Protein AF-A0A842XRN9-F1 (afdb_monomer_lite)

pLDDT: mean 81.55, std 19.77, range [31.8, 97.56]

Structure (mmCIF, N/CA/C/O backbone):
data_AF-A0A842XRN9-F1
#
_entry.id   AF-A0A842XRN9-F1
#
loop_
_atom_site.group_PDB
_atom_site.id
_atom_site.type_symbol
_atom_site.label_atom_id
_atom_site.label_alt_id
_atom_site.label_comp_id
_atom_site.label_asym_id
_atom_site.label_entity_id
_atom_site.label_seq_id
_atom_site.pdbx_PDB_ins_code
_atom_site.Cartn_x
_atom_site.Cartn_y
_atom_site.Cartn_z
_atom_site.occupancy
_atom_site.B_iso_or_equiv
_atom_site.auth_seq_id
_atom_site.auth_comp_id
_atom_site.auth_asym_id
_atom_site.auth_atom_id
_atom_site.pdbx_PDB_model_num
ATOM 1 N N . MET A 1 1 ? 25.623 17.562 45.872 1.00 46.62 1 MET A N 1
ATOM 2 C CA . MET A 1 1 ? 24.712 17.400 44.719 1.00 46.62 1 MET A CA 1
ATOM 3 C C . MET A 1 1 ? 24.686 15.928 44.332 1.00 46.62 1 MET A C 1
ATOM 5 O O . MET A 1 1 ? 25.498 15.497 43.531 1.00 46.62 1 MET A O 1
ATOM 9 N N . VAL A 1 2 ? 23.831 15.135 44.977 1.00 49.31 2 VAL A N 1
ATOM 10 C CA . VAL A 1 2 ? 23.631 13.710 44.667 1.00 49.31 2 VAL A CA 1
ATOM 11 C C . VAL A 1 2 ? 22.122 13.501 44.695 1.00 49.31 2 VAL A C 1
ATOM 13 O O . VAL A 1 2 ? 21.549 13.282 45.753 1.00 49.31 2 VAL A O 1
ATOM 16 N N . GLY A 1 3 ? 21.470 13.735 43.558 1.00 51.28 3 GLY A N 1
ATOM 17 C CA . GLY A 1 3 ? 20.007 13.695 43.456 1.00 51.28 3 GLY A CA 1
ATOM 18 C C . GLY A 1 3 ? 19.464 13.386 42.060 1.00 51.28 3 GLY A C 1
ATOM 19 O O . GLY A 1 3 ? 18.268 13.199 41.927 1.00 51.28 3 GLY A O 1
ATOM 20 N N . SER A 1 4 ? 20.302 13.286 41.021 1.00 59.38 4 SER A N 1
ATOM 21 C CA . SER A 1 4 ? 19.825 13.051 39.647 1.00 59.38 4 SER A CA 1
ATOM 22 C C . SER A 1 4 ? 19.642 11.573 39.280 1.00 59.38 4 SER A C 1
ATOM 24 O O . SER A 1 4 ? 18.864 11.253 38.393 1.00 59.38 4 SER A O 1
ATOM 26 N N . ASN A 1 5 ? 20.312 10.641 39.967 1.00 61.97 5 ASN A N 1
ATOM 27 C CA . ASN A 1 5 ? 20.368 9.243 39.511 1.00 61.97 5 ASN A CA 1
ATOM 28 C C . ASN A 1 5 ? 19.134 8.394 39.892 1.00 61.97 5 ASN A C 1
ATOM 30 O O . ASN A 1 5 ? 18.859 7.389 39.235 1.00 61.97 5 ASN A O 1
ATOM 34 N N . SER A 1 6 ? 18.386 8.752 40.947 1.00 68.56 6 SER A N 1
ATOM 35 C CA . SER A 1 6 ? 17.173 8.006 41.338 1.00 68.56 6 SER A CA 1
ATOM 36 C C . SER A 1 6 ? 15.968 8.343 40.467 1.00 68.56 6 SER A C 1
ATOM 38 O O . SER A 1 6 ? 15.146 7.465 40.185 1.00 68.56 6 SER A O 1
ATOM 40 N N . ASP A 1 7 ? 15.877 9.594 40.028 1.00 75.62 7 ASP A N 1
ATOM 41 C CA . ASP A 1 7 ? 14.722 10.108 39.296 1.00 75.62 7 ASP A CA 1
ATOM 42 C C . ASP A 1 7 ? 14.751 9.612 37.845 1.00 75.62 7 ASP A C 1
ATOM 44 O O . ASP A 1 7 ? 13.743 9.101 37.348 1.00 75.62 7 ASP A O 1
ATOM 48 N N . ASP A 1 8 ? 15.937 9.585 37.230 1.00 82.81 8 ASP A N 1
ATOM 49 C CA . ASP A 1 8 ? 16.148 9.022 35.891 1.00 82.81 8 ASP A CA 1
ATOM 50 C C . ASP A 1 8 ? 15.868 7.513 35.850 1.00 82.81 8 ASP A C 1
ATOM 52 O O . ASP A 1 8 ? 15.180 7.010 34.954 1.00 82.81 8 ASP A O 1
ATOM 56 N N . ARG A 1 9 ? 16.324 6.768 36.868 1.00 87.50 9 ARG A N 1
ATOM 57 C CA . ARG A 1 9 ? 16.040 5.328 36.977 1.00 87.50 9 ARG A CA 1
ATOM 58 C C . ARG A 1 9 ? 14.542 5.062 37.140 1.00 87.50 9 ARG A C 1
ATOM 60 O O . ARG A 1 9 ? 14.017 4.120 36.544 1.00 87.50 9 ARG A O 1
ATOM 67 N N . SER A 1 10 ? 13.848 5.882 37.923 1.00 87.94 10 SER A N 1
ATOM 68 C CA . SER A 1 10 ? 12.404 5.750 38.143 1.00 87.94 10 SER A CA 1
ATOM 69 C C . SER A 1 10 ? 11.609 6.037 36.866 1.00 87.94 10 SER A C 1
ATOM 71 O O . SER A 1 10 ? 10.697 5.277 36.527 1.00 87.94 10 SER A O 1
ATOM 73 N N . ALA A 1 11 ? 11.998 7.065 36.107 1.00 88.62 11 ALA A N 1
ATOM 74 C CA . ALA A 1 11 ? 11.398 7.385 34.814 1.00 88.62 11 ALA A CA 1
ATOM 75 C C . ALA A 1 11 ? 11.571 6.242 33.797 1.00 88.62 11 ALA A C 1
ATOM 77 O O . ALA A 1 11 ? 10.607 5.854 33.130 1.00 88.62 11 ALA A O 1
ATOM 78 N N . LEU A 1 12 ? 12.764 5.639 33.736 1.00 91.50 12 LEU A N 1
ATOM 79 C CA . LEU A 1 12 ? 13.043 4.479 32.885 1.00 91.50 12 LEU A CA 1
ATOM 80 C C . LEU A 1 12 ? 12.166 3.275 33.251 1.00 91.50 12 LEU A C 1
ATOM 82 O O . LEU A 1 12 ? 11.539 2.682 32.374 1.00 91.50 12 LEU A O 1
ATOM 86 N N . ILE A 1 13 ? 12.045 2.950 34.543 1.00 92.75 13 ILE A N 1
ATOM 87 C CA . ILE A 1 13 ? 11.190 1.847 35.016 1.00 92.75 13 ILE A CA 1
ATOM 88 C C . ILE A 1 13 ? 9.727 2.059 34.602 1.00 92.75 13 ILE A C 1
ATOM 90 O O . ILE A 1 13 ? 9.065 1.116 34.155 1.00 92.75 13 ILE A O 1
ATOM 94 N N . ILE A 1 14 ? 9.214 3.285 34.742 1.00 91.81 14 ILE A N 1
ATOM 95 C CA . ILE A 1 14 ? 7.848 3.635 34.331 1.00 91.81 14 ILE A CA 1
ATOM 96 C C . ILE A 1 14 ? 7.686 3.466 32.819 1.00 91.81 14 ILE A C 1
ATOM 98 O O . ILE A 1 14 ? 6.675 2.921 32.371 1.00 91.81 14 ILE A O 1
ATOM 102 N N . ASN A 1 15 ? 8.676 3.898 32.037 1.00 93.38 15 ASN A N 1
ATOM 103 C CA . ASN A 1 15 ? 8.625 3.820 30.583 1.00 93.38 15 ASN A CA 1
ATOM 104 C C . ASN A 1 15 ? 8.592 2.366 30.085 1.00 93.38 15 ASN A C 1
ATOM 106 O O . ASN A 1 15 ? 7.708 2.005 29.312 1.00 93.38 15 ASN A O 1
ATOM 110 N N . VAL A 1 16 ? 9.472 1.498 30.594 1.00 93.88 16 VAL A N 1
ATOM 111 C CA . VAL A 1 16 ? 9.504 0.076 30.197 1.00 93.88 16 VAL A CA 1
ATOM 112 C C . VAL A 1 16 ? 8.195 -0.633 30.558 1.00 93.88 16 VAL A C 1
ATOM 114 O O . VAL A 1 16 ? 7.632 -1.363 29.743 1.00 93.88 16 VAL A O 1
ATOM 117 N N . LYS A 1 17 ? 7.643 -0.368 31.750 1.00 93.12 17 LYS A N 1
ATOM 118 C CA . LYS A 1 17 ? 6.329 -0.901 32.153 1.00 93.12 17 LYS A CA 1
ATOM 119 C C . LYS A 1 17 ? 5.193 -0.404 31.256 1.00 93.12 17 LYS A C 1
ATOM 121 O O . LYS A 1 17 ? 4.260 -1.158 30.988 1.00 93.12 17 LYS A O 1
ATOM 126 N N . ARG A 1 18 ? 5.262 0.848 30.794 1.00 92.94 18 ARG A N 1
ATOM 127 C CA . ARG A 1 18 ? 4.281 1.432 29.870 1.00 92.94 18 ARG A CA 1
ATOM 128 C C . ARG A 1 18 ? 4.352 0.781 28.491 1.00 92.94 18 ARG A C 1
ATOM 130 O O . ARG A 1 18 ? 3.304 0.389 27.991 1.00 92.94 18 ARG A O 1
ATOM 137 N N . LYS A 1 19 ? 5.556 0.607 27.930 1.00 94.50 19 LYS A N 1
ATOM 138 C CA . LYS A 1 19 ? 5.768 -0.115 26.662 1.00 94.50 19 LYS A CA 1
ATOM 139 C C . LYS A 1 19 ? 5.189 -1.530 26.731 1.00 94.50 19 LYS A C 1
ATOM 141 O O . LYS A 1 19 ? 4.431 -1.932 25.858 1.00 94.50 19 LYS A O 1
ATOM 146 N N . ALA A 1 20 ? 5.468 -2.252 27.819 1.00 95.50 20 ALA A N 1
ATOM 147 C CA . ALA A 1 20 ? 4.947 -3.601 28.037 1.00 95.50 20 ALA A CA 1
ATOM 148 C C . ALA A 1 20 ? 3.415 -3.645 28.087 1.00 95.50 20 ALA A C 1
ATOM 150 O O . ALA A 1 20 ? 2.801 -4.502 27.459 1.00 95.50 20 ALA A O 1
ATOM 151 N N . PHE A 1 21 ? 2.796 -2.701 28.800 1.00 94.50 21 PHE A N 1
ATOM 152 C CA . PHE A 1 21 ? 1.340 -2.584 28.856 1.00 94.50 21 PHE A CA 1
ATOM 153 C C . PHE A 1 21 ? 0.728 -2.259 27.487 1.00 94.50 21 PHE A C 1
ATOM 155 O O . PHE A 1 21 ? -0.278 -2.859 27.122 1.00 94.50 21 PHE A O 1
ATOM 162 N N . GLN A 1 22 ? 1.331 -1.341 26.726 1.00 92.94 22 GLN A N 1
ATOM 163 C CA . GLN A 1 22 ? 0.866 -0.964 25.386 1.00 92.94 22 GLN A CA 1
ATOM 164 C C . GLN A 1 22 ? 0.959 -2.133 24.402 1.00 92.94 22 GLN A C 1
ATOM 166 O O . GLN A 1 22 ? -0.035 -2.444 23.753 1.00 92.94 22 GLN A O 1
ATOM 171 N N . LEU A 1 23 ? 2.098 -2.832 24.367 1.00 94.38 23 LEU A N 1
ATOM 172 C CA . LEU A 1 23 ? 2.265 -4.023 23.533 1.00 94.38 23 LEU A CA 1
ATOM 173 C C . LEU A 1 23 ? 1.266 -5.120 23.926 1.00 94.38 23 LEU A C 1
ATOM 175 O O . LEU A 1 23 ? 0.657 -5.750 23.067 1.00 94.38 23 LEU A O 1
ATOM 179 N N . GLY A 1 24 ? 1.060 -5.335 25.230 1.00 93.69 24 GLY A N 1
ATOM 180 C CA . GLY A 1 24 ? 0.047 -6.264 25.728 1.00 93.69 24 GLY A CA 1
ATOM 181 C C . GLY A 1 24 ? -1.350 -5.896 25.237 1.00 93.69 24 GLY A C 1
ATOM 182 O O . GLY A 1 24 ? -2.052 -6.752 24.705 1.00 93.69 24 GLY A O 1
ATOM 183 N N . LEU A 1 25 ? -1.734 -4.624 25.376 1.00 90.62 25 LEU A N 1
ATOM 184 C CA . LEU A 1 25 ? -3.023 -4.094 24.932 1.00 90.62 25 LEU A CA 1
ATOM 185 C C . LEU A 1 25 ? -3.268 -4.369 23.449 1.00 90.62 25 LEU A C 1
ATOM 187 O O . LEU A 1 25 ? -4.293 -4.954 23.119 1.00 90.62 25 LEU A O 1
ATOM 191 N N . GLU A 1 26 ? -2.312 -4.037 22.588 1.00 90.31 26 GLU A N 1
ATOM 192 C CA . GLU A 1 26 ? -2.400 -4.242 21.140 1.00 90.31 26 GLU A CA 1
ATOM 193 C C . GLU A 1 26 ? -2.513 -5.727 20.764 1.00 90.31 26 GLU A C 1
ATOM 195 O O . GLU A 1 26 ? -3.397 -6.122 20.001 1.00 90.31 26 GLU A O 1
ATOM 200 N N . VAL A 1 27 ? -1.683 -6.583 21.371 1.00 92.69 27 VAL A N 1
ATOM 201 C CA . VAL A 1 27 ? -1.759 -8.041 21.185 1.00 92.69 27 VAL A CA 1
ATOM 202 C C . VAL A 1 27 ? -3.133 -8.578 21.604 1.00 92.69 27 VAL A C 1
ATOM 204 O O . VAL A 1 27 ? -3.707 -9.434 20.927 1.00 92.69 27 VAL A O 1
ATOM 207 N N . GLY A 1 28 ? -3.679 -8.069 22.711 1.00 90.06 28 GLY A N 1
ATOM 208 C CA . GLY A 1 28 ? -5.006 -8.427 23.204 1.00 90.06 28 GLY A CA 1
ATOM 209 C C . GLY A 1 28 ? -6.147 -7.924 22.316 1.00 90.06 28 GLY A C 1
ATOM 210 O O . GLY A 1 28 ? -7.086 -8.674 22.061 1.00 90.06 28 GLY A O 1
ATOM 211 N N . GLU A 1 29 ? -6.085 -6.685 21.831 1.00 89.19 29 GLU A N 1
ATOM 212 C CA . GLU A 1 29 ? -7.123 -6.078 20.983 1.00 89.19 29 GLU A CA 1
ATOM 213 C C . GLU A 1 29 ? -7.205 -6.762 19.616 1.00 89.19 29 GLU A C 1
ATOM 215 O O . GLU A 1 29 ? -8.299 -7.111 19.175 1.00 89.19 29 GLU A O 1
ATOM 220 N N . ASN A 1 30 ? -6.059 -7.057 19.001 1.00 84.69 30 ASN A N 1
ATOM 221 C CA . ASN A 1 30 ? -5.981 -7.572 17.630 1.00 84.69 30 ASN A CA 1
ATOM 222 C C . ASN A 1 30 ? -5.828 -9.099 17.538 1.00 84.69 30 ASN A C 1
ATOM 224 O O . ASN A 1 30 ? -5.737 -9.657 16.450 1.00 84.69 30 ASN A O 1
ATOM 228 N N . ASN A 1 31 ? -5.809 -9.799 18.677 1.00 89.94 31 ASN A N 1
ATOM 229 C CA . ASN A 1 31 ? -5.656 -11.257 18.747 1.00 89.94 31 ASN A CA 1
ATOM 230 C C . ASN A 1 31 ? -4.352 -11.796 18.131 1.00 89.94 31 ASN A C 1
ATOM 232 O O . ASN A 1 31 ? -4.326 -12.910 17.606 1.00 89.94 31 ASN A O 1
ATOM 236 N N . HIS A 1 32 ? -3.264 -11.029 18.203 1.00 83.81 32 HIS A N 1
ATOM 237 C CA . HIS A 1 32 ? -1.971 -11.480 17.697 1.00 83.81 32 HIS A CA 1
ATOM 238 C C . HIS A 1 32 ? -1.403 -12.633 18.538 1.00 83.81 32 HIS A C 1
ATOM 240 O O . HIS A 1 32 ? -1.544 -12.675 19.764 1.00 83.81 32 HIS A O 1
ATOM 246 N N . LEU A 1 33 ? -0.710 -13.565 17.881 1.00 81.88 33 LEU A N 1
ATOM 247 C CA . LEU A 1 33 ? 0.102 -14.563 18.572 1.00 81.88 33 LEU A CA 1
ATOM 248 C C . LEU A 1 33 ? 1.421 -13.923 19.023 1.00 81.88 33 LEU A C 1
ATOM 250 O O . LEU A 1 33 ? 2.032 -13.147 18.293 1.00 81.88 33 LEU A O 1
ATOM 254 N N . GLU A 1 34 ? 1.918 -14.305 20.200 1.00 82.12 34 GLU A N 1
ATOM 255 C CA . GLU A 1 34 ? 3.230 -13.853 20.705 1.00 82.12 34 GLU A CA 1
ATOM 256 C C . GLU A 1 34 ? 4.402 -14.323 19.824 1.00 82.12 34 GLU A C 1
ATOM 258 O O . GLU A 1 34 ? 5.520 -13.826 19.932 1.00 82.12 34 GLU A O 1
ATOM 263 N N . THR A 1 35 ? 4.138 -15.281 18.934 1.00 75.94 35 THR A N 1
ATOM 264 C CA . THR A 1 35 ? 5.091 -15.827 17.968 1.00 75.94 35 THR A CA 1
ATOM 265 C C . THR A 1 35 ? 5.218 -14.997 16.691 1.00 75.94 35 THR A C 1
ATOM 267 O O . THR A 1 35 ? 6.138 -15.261 15.918 1.00 75.94 35 THR A O 1
ATOM 270 N N . VAL A 1 36 ? 4.336 -14.016 16.452 1.00 82.19 36 VAL A N 1
ATOM 271 C CA . VAL A 1 36 ? 4.427 -13.117 15.287 1.00 82.19 36 VAL A CA 1
ATOM 272 C C . VAL A 1 36 ? 5.730 -12.317 15.368 1.00 82.19 36 VAL A C 1
ATOM 274 O O . VAL A 1 36 ? 6.095 -11.827 16.437 1.00 82.19 36 VAL A O 1
ATOM 277 N N . GLY A 1 37 ? 6.446 -12.197 14.245 1.00 82.00 37 GLY A N 1
ATOM 278 C CA . GLY A 1 37 ? 7.829 -11.704 14.207 1.00 82.00 37 GLY A CA 1
ATOM 279 C C . GLY A 1 37 ? 8.037 -10.352 14.895 1.00 82.00 37 GLY A C 1
ATOM 280 O O . GLY A 1 37 ? 8.947 -10.218 15.715 1.00 82.00 37 GLY A O 1
ATOM 281 N N . TRP A 1 38 ? 7.160 -9.380 14.633 1.00 89.38 38 TRP A N 1
ATOM 282 C CA . TRP A 1 38 ? 7.250 -8.054 15.248 1.00 89.38 38 TRP A CA 1
ATOM 283 C C . TRP A 1 38 ? 6.911 -8.086 16.747 1.00 89.38 38 TRP A C 1
ATOM 285 O O . TRP A 1 38 ? 7.660 -7.520 17.540 1.00 89.38 38 TRP A O 1
ATOM 295 N N . VAL A 1 39 ? 5.872 -8.829 17.161 1.00 88.25 39 VAL A N 1
ATOM 296 C CA . VAL A 1 39 ? 5.490 -8.982 18.581 1.00 88.25 39 VAL A CA 1
ATOM 297 C C . VAL A 1 39 ? 6.638 -9.602 19.367 1.00 88.25 39 VAL A C 1
ATOM 299 O O . VAL A 1 39 ? 7.006 -9.114 20.432 1.00 88.25 39 VAL A O 1
ATOM 302 N N . ARG A 1 40 ? 7.248 -10.659 18.822 1.00 90.69 40 ARG A N 1
ATOM 303 C CA . ARG A 1 40 ? 8.390 -11.340 19.431 1.00 90.69 40 ARG A CA 1
ATOM 304 C C . ARG A 1 40 ? 9.608 -10.423 19.538 1.00 90.69 40 ARG A C 1
ATOM 306 O O . ARG A 1 40 ? 10.291 -10.449 20.561 1.00 90.69 40 ARG A O 1
ATOM 313 N N . SER A 1 41 ? 9.891 -9.643 18.494 1.00 88.19 41 SER A N 1
ATOM 314 C CA . SER A 1 41 ? 10.993 -8.676 18.484 1.00 88.19 41 SER A CA 1
ATOM 315 C C . SER A 1 41 ? 10.803 -7.610 19.564 1.00 88.19 41 SER A C 1
ATOM 317 O O . SER A 1 41 ? 11.693 -7.399 20.390 1.00 88.19 41 SER A O 1
ATOM 319 N N . GLU A 1 42 ? 9.613 -7.016 19.627 1.00 91.62 42 GLU A N 1
ATOM 320 C CA . GLU A 1 42 ? 9.290 -5.950 20.574 1.00 91.62 42 GLU A CA 1
ATOM 321 C C . GLU A 1 42 ? 9.279 -6.463 22.022 1.00 91.62 42 GLU A C 1
ATOM 323 O O . GLU A 1 42 ? 9.868 -5.859 22.922 1.00 91.62 42 GLU A O 1
ATOM 328 N N . LEU A 1 43 ? 8.701 -7.647 22.252 1.00 92.38 43 LEU A N 1
ATOM 329 C CA . LEU A 1 43 ? 8.706 -8.302 23.560 1.00 92.38 43 LEU A CA 1
ATOM 330 C C . LEU A 1 43 ? 10.136 -8.639 24.012 1.00 92.38 43 LEU A C 1
ATOM 332 O O . LEU A 1 43 ? 10.465 -8.497 25.191 1.00 92.38 43 LEU A O 1
ATOM 336 N N . ASN A 1 44 ? 11.008 -9.060 23.090 1.00 93.94 44 ASN A N 1
ATOM 337 C CA . ASN A 1 44 ? 12.419 -9.297 23.387 1.00 93.94 44 ASN A CA 1
ATOM 338 C C . ASN A 1 44 ? 13.148 -8.003 23.761 1.00 93.94 44 ASN A C 1
ATOM 340 O O . ASN A 1 44 ? 13.876 -8.005 24.756 1.00 93.94 44 ASN A O 1
ATOM 344 N N . ALA A 1 45 ? 12.930 -6.907 23.029 1.00 93.94 45 ALA A N 1
ATOM 345 C CA . ALA A 1 45 ? 13.519 -5.605 23.344 1.00 93.94 45 ALA A CA 1
ATOM 346 C C . ALA A 1 45 ? 13.106 -5.130 24.748 1.00 93.94 45 ALA A C 1
ATOM 348 O O . ALA A 1 45 ? 13.958 -4.823 25.586 1.00 93.94 45 ALA A O 1
ATOM 349 N N . ILE A 1 46 ? 11.808 -5.197 25.057 1.00 95.06 46 ILE A N 1
ATOM 350 C CA . ILE A 1 46 ? 11.261 -4.855 26.377 1.00 95.06 46 ILE A CA 1
ATOM 351 C C . ILE A 1 46 ? 11.855 -5.751 27.472 1.00 95.06 46 ILE A C 1
ATOM 353 O O . ILE A 1 46 ? 12.207 -5.265 28.546 1.00 95.06 46 ILE A O 1
ATOM 357 N N . ASN A 1 47 ? 12.009 -7.054 27.220 1.00 93.31 47 ASN A N 1
ATOM 358 C CA . ASN A 1 47 ? 12.588 -7.988 28.187 1.00 93.31 47 ASN A CA 1
ATOM 359 C C . ASN A 1 47 ? 14.076 -7.728 28.453 1.00 93.31 47 ASN A C 1
ATOM 361 O O . ASN A 1 47 ? 14.528 -7.912 29.585 1.00 93.31 47 ASN A O 1
ATOM 365 N N . ILE A 1 48 ? 14.841 -7.303 27.445 1.00 94.56 48 ILE A N 1
ATOM 366 C CA . ILE A 1 48 ? 16.244 -6.902 27.615 1.00 94.56 48 ILE A CA 1
ATOM 367 C C . ILE A 1 48 ? 16.320 -5.656 28.509 1.00 94.56 48 ILE A C 1
ATOM 369 O O . ILE A 1 48 ? 17.037 -5.675 29.513 1.00 94.56 48 ILE A O 1
ATOM 373 N N . GLU A 1 49 ? 15.521 -4.623 28.214 1.00 94.31 49 GLU A N 1
ATOM 374 C CA . GLU A 1 49 ? 15.426 -3.403 29.035 1.00 94.31 49 GLU A CA 1
ATOM 375 C C . GLU A 1 49 ? 14.986 -3.730 30.479 1.00 94.31 49 GLU A C 1
ATOM 377 O O . GLU A 1 49 ? 15.562 -3.242 31.455 1.00 94.31 49 GLU A O 1
ATOM 382 N N . ALA A 1 50 ? 14.006 -4.623 30.641 1.00 94.81 50 ALA A N 1
ATOM 383 C CA . ALA A 1 50 ? 13.477 -5.022 31.942 1.00 94.81 50 ALA A CA 1
ATOM 384 C C . ALA A 1 50 ? 14.495 -5.784 32.801 1.00 94.81 50 ALA A C 1
ATOM 386 O O . ALA A 1 50 ? 14.559 -5.556 34.013 1.00 94.81 50 ALA A O 1
ATOM 387 N N . ARG A 1 51 ? 15.305 -6.662 32.189 1.00 95.00 51 ARG A N 1
ATOM 388 C CA . ARG A 1 51 ? 16.396 -7.369 32.881 1.00 95.00 51 ARG A CA 1
ATOM 389 C C . ARG A 1 51 ? 17.472 -6.398 33.344 1.00 95.00 51 ARG A C 1
ATOM 391 O O . ARG A 1 51 ? 17.885 -6.487 34.496 1.00 95.00 51 ARG A O 1
ATOM 398 N N . ALA A 1 52 ? 17.868 -5.450 32.493 1.00 93.25 52 ALA A N 1
ATOM 399 C CA . ALA A 1 52 ? 18.856 -4.429 32.848 1.00 93.25 52 ALA A CA 1
ATOM 400 C C . ALA A 1 52 ? 18.405 -3.573 34.048 1.00 93.25 52 ALA A C 1
ATOM 402 O O . ALA A 1 52 ? 19.217 -3.163 34.877 1.00 93.25 52 ALA A O 1
ATOM 403 N N . LEU A 1 53 ? 17.095 -3.346 34.182 1.00 93.06 53 LEU A N 1
ATOM 404 C CA . LEU A 1 53 ? 16.503 -2.584 35.283 1.00 93.06 53 LEU A CA 1
ATOM 405 C C . LEU A 1 53 ? 16.096 -3.438 36.500 1.00 93.06 53 LEU A C 1
ATOM 407 O O . LEU A 1 53 ? 15.732 -2.872 37.532 1.00 93.06 53 LEU A O 1
ATOM 411 N N . GLY A 1 54 ? 16.165 -4.772 36.418 1.00 94.44 54 GLY A N 1
ATOM 412 C CA . GLY A 1 54 ? 15.756 -5.685 37.493 1.00 94.44 54 GLY A CA 1
ATOM 413 C C . GLY A 1 54 ? 14.241 -5.730 37.742 1.00 94.44 54 GLY A C 1
ATOM 414 O O . GLY A 1 54 ? 13.810 -5.995 38.860 1.00 94.44 54 GLY A O 1
ATOM 415 N N . ILE A 1 55 ? 13.421 -5.445 36.724 1.00 95.50 55 ILE A N 1
ATOM 416 C CA . ILE A 1 55 ? 11.954 -5.301 36.840 1.00 95.50 55 ILE A CA 1
ATOM 417 C C . ILE A 1 55 ? 11.160 -6.316 36.004 1.00 95.50 55 ILE A C 1
ATOM 419 O O . ILE A 1 55 ? 9.970 -6.107 35.765 1.00 95.50 55 ILE A O 1
ATOM 423 N N . SER A 1 56 ? 11.784 -7.413 35.565 1.00 91.88 56 SER A N 1
ATOM 424 C CA . SER A 1 56 ? 11.191 -8.401 34.646 1.00 91.88 56 SER A CA 1
ATOM 425 C C . SER A 1 56 ? 9.802 -8.892 35.072 1.00 91.88 56 SER A C 1
ATOM 427 O O . SER A 1 56 ? 8.892 -8.932 34.249 1.00 91.88 56 SER A O 1
ATOM 429 N N . LEU A 1 57 ? 9.598 -9.187 36.363 1.00 92.62 57 LEU A N 1
ATOM 430 C CA . LEU A 1 57 ? 8.295 -9.618 36.893 1.00 92.62 57 LEU A CA 1
ATOM 431 C C . LEU A 1 57 ? 7.216 -8.536 36.739 1.00 92.62 57 LEU A C 1
ATOM 433 O O . LEU A 1 57 ? 6.115 -8.810 36.269 1.00 92.62 57 LEU A O 1
ATOM 437 N N . GLY A 1 58 ? 7.544 -7.287 37.084 1.00 85.06 58 GLY A N 1
ATOM 438 C CA . GLY A 1 58 ? 6.603 -6.171 36.979 1.00 85.06 58 GLY A CA 1
ATOM 439 C C . GLY A 1 58 ? 6.264 -5.808 35.531 1.00 85.06 58 GLY A C 1
ATOM 440 O O . GLY A 1 58 ? 5.175 -5.310 35.265 1.00 85.06 58 GLY A O 1
ATOM 441 N N . VAL A 1 59 ? 7.181 -6.063 34.600 1.00 94.75 59 VAL A N 1
ATOM 442 C CA . VAL A 1 59 ? 6.979 -5.884 33.157 1.00 94.75 59 VAL A CA 1
ATOM 443 C C . VAL A 1 59 ? 6.081 -6.982 32.588 1.00 94.75 59 VAL A C 1
ATOM 445 O O . VAL A 1 59 ? 5.116 -6.665 31.895 1.00 94.75 59 VAL A O 1
ATOM 448 N N . ALA A 1 60 ? 6.320 -8.246 32.950 1.00 92.00 60 ALA A N 1
ATOM 449 C CA . ALA A 1 60 ? 5.465 -9.365 32.553 1.00 92.00 60 ALA A CA 1
ATOM 450 C C . ALA A 1 60 ? 4.021 -9.185 33.052 1.00 92.00 60 ALA A C 1
ATOM 452 O O . ALA A 1 60 ? 3.072 -9.361 32.291 1.00 92.00 60 ALA A O 1
ATOM 453 N N . GLN A 1 61 ? 3.848 -8.748 34.304 1.00 92.81 61 GLN A N 1
ATOM 454 C CA . GLN A 1 61 ? 2.525 -8.461 34.857 1.00 92.81 61 GLN A CA 1
ATOM 455 C C . GLN A 1 61 ? 1.817 -7.334 34.094 1.00 92.81 61 GLN A C 1
ATOM 457 O O . GLN A 1 61 ? 0.645 -7.468 33.752 1.00 92.81 61 GLN A O 1
ATOM 462 N N . LYS A 1 62 ? 2.534 -6.255 33.749 1.00 94.62 62 LYS A N 1
ATOM 463 C CA . LYS A 1 62 ? 1.972 -5.149 32.959 1.00 94.62 62 LYS A CA 1
ATOM 464 C C . LYS A 1 62 ? 1.580 -5.566 31.546 1.00 94.62 62 LYS A C 1
ATOM 466 O O . LYS A 1 62 ? 0.547 -5.117 31.058 1.00 94.62 62 LYS A O 1
ATOM 471 N N . TYR A 1 63 ? 2.356 -6.442 30.918 1.00 95.94 63 TYR A N 1
ATOM 472 C CA . TYR A 1 63 ? 2.008 -7.026 29.627 1.00 95.94 63 TYR A CA 1
ATOM 473 C C . TYR A 1 63 ? 0.717 -7.858 29.701 1.00 95.94 63 TYR A C 1
ATOM 475 O O . TYR A 1 63 ? -0.195 -7.649 28.902 1.00 95.94 63 TYR A O 1
ATOM 483 N N . ILE A 1 64 ? 0.593 -8.741 30.699 1.00 94.31 64 ILE A N 1
ATOM 484 C CA . ILE A 1 64 ? -0.612 -9.564 30.912 1.00 94.31 64 ILE A CA 1
ATOM 485 C C . ILE A 1 64 ? -1.839 -8.687 31.197 1.00 94.31 64 ILE A C 1
ATOM 487 O O . ILE A 1 64 ? -2.902 -8.920 30.622 1.00 94.31 64 ILE A O 1
ATOM 491 N N . GLU A 1 65 ? -1.697 -7.662 32.043 1.00 92.81 65 GLU A N 1
ATOM 492 C CA . GLU A 1 65 ? -2.756 -6.682 32.318 1.00 92.81 65 GLU A CA 1
ATOM 493 C C . GLU A 1 65 ? -3.218 -5.974 31.037 1.00 92.81 65 GLU A C 1
ATOM 495 O O . GLU A 1 65 ? -4.421 -5.899 30.776 1.00 92.81 65 GLU A O 1
ATOM 500 N N . GLY A 1 66 ? -2.272 -5.497 30.219 1.00 92.88 66 GLY A N 1
ATOM 501 C CA . GLY A 1 66 ? -2.562 -4.893 28.919 1.00 92.88 66 GLY A CA 1
ATOM 502 C C . GLY A 1 66 ? -3.329 -5.857 28.016 1.00 92.88 66 GLY A C 1
ATOM 503 O O . GLY A 1 66 ? -4.405 -5.524 27.525 1.00 92.88 66 GLY A O 1
ATOM 504 N N . LYS A 1 67 ? -2.841 -7.094 27.882 1.00 93.88 67 LYS A N 1
ATOM 505 C CA . LYS A 1 67 ? -3.452 -8.140 27.050 1.00 93.88 67 LYS A CA 1
ATOM 506 C C . LYS A 1 67 ? -4.865 -8.500 27.489 1.00 93.88 67 LYS A C 1
ATOM 508 O O . LYS A 1 67 ? -5.761 -8.574 26.650 1.00 93.88 67 LYS A O 1
ATOM 513 N N . GLY A 1 68 ? -5.103 -8.651 28.791 1.00 91.06 68 GLY A N 1
ATOM 514 C CA . GLY A 1 68 ? -6.443 -8.886 29.334 1.00 91.06 68 GLY A CA 1
ATOM 515 C C . GLY A 1 68 ? -7.408 -7.728 29.056 1.00 91.06 68 GLY A C 1
ATOM 516 O O . GLY A 1 68 ? -8.568 -7.955 28.692 1.00 91.06 68 GLY A O 1
ATOM 517 N N . LEU A 1 69 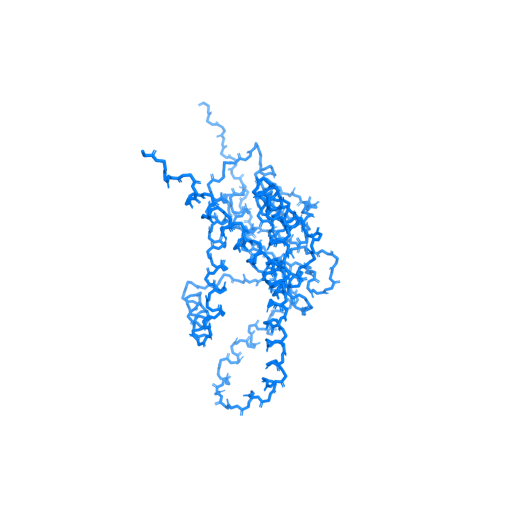? -6.927 -6.484 29.162 1.00 89.19 69 LEU A N 1
ATOM 518 C CA . LEU A 1 69 ? -7.719 -5.304 28.819 1.00 89.19 69 LEU A CA 1
ATOM 519 C C . LEU A 1 69 ? -8.044 -5.264 27.321 1.00 89.19 69 LEU A C 1
ATOM 521 O O . LEU A 1 69 ? -9.185 -4.973 26.961 1.00 89.19 69 LEU A O 1
ATOM 525 N N . GLY A 1 70 ? -7.084 -5.609 26.464 1.00 89.50 70 GLY A N 1
ATOM 526 C CA . GLY A 1 70 ? -7.281 -5.638 25.019 1.00 89.50 70 GLY A CA 1
ATOM 527 C C . GLY A 1 70 ? -8.296 -6.692 24.583 1.00 89.50 70 GLY A C 1
ATOM 528 O O . GLY A 1 70 ? -9.227 -6.390 23.839 1.00 89.50 70 GLY A O 1
ATOM 529 N N . VAL A 1 71 ? -8.220 -7.896 25.159 1.00 89.31 71 VAL A N 1
ATOM 530 C CA . VAL A 1 71 ? -9.226 -8.952 24.946 1.00 89.31 71 VAL A CA 1
ATOM 531 C C . VAL A 1 71 ? -10.617 -8.495 25.404 1.00 89.31 71 VAL A C 1
ATOM 533 O O . VAL A 1 71 ? -11.609 -8.753 24.722 1.00 89.31 71 VAL A O 1
ATOM 536 N N . SER A 1 72 ? -10.699 -7.781 26.531 1.00 85.56 72 SER A N 1
ATOM 537 C CA . SER A 1 72 ? -11.962 -7.237 27.05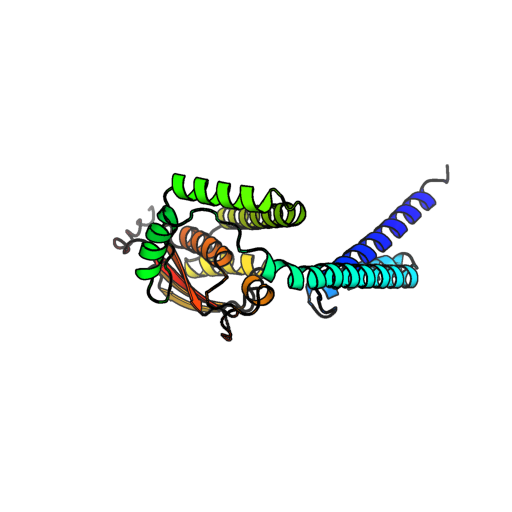2 1.00 85.56 72 SER A CA 1
ATOM 538 C C . SER A 1 72 ? -12.547 -6.128 26.172 1.00 85.56 72 SER A C 1
ATOM 540 O O . SER A 1 72 ? -13.764 -5.967 26.106 1.00 85.56 72 SER A O 1
ATOM 542 N N . ARG A 1 73 ? -11.701 -5.334 25.507 1.00 87.81 73 ARG A N 1
ATOM 543 C CA . ARG A 1 73 ? -12.143 -4.329 24.530 1.00 87.81 73 ARG A CA 1
ATOM 544 C C . ARG A 1 73 ? -12.653 -5.003 23.268 1.00 87.81 73 ARG A C 1
ATOM 546 O O . ARG A 1 73 ? -13.780 -4.734 22.860 1.00 87.81 73 ARG A O 1
ATOM 553 N N . ARG A 1 74 ? -11.894 -5.963 22.738 1.00 84.88 74 ARG A N 1
ATOM 554 C CA . ARG A 1 74 ? -12.297 -6.780 21.591 1.00 84.88 74 ARG A CA 1
ATOM 555 C C . ARG A 1 74 ? -13.665 -7.429 21.809 1.00 84.88 74 ARG A C 1
ATOM 557 O O . ARG A 1 74 ? -14.548 -7.268 20.974 1.00 84.88 74 ARG A O 1
ATOM 564 N N . SER A 1 75 ? -13.885 -8.078 22.956 1.00 73.75 75 SER A N 1
ATOM 565 C CA . SER A 1 75 ? -15.163 -8.743 23.257 1.00 73.75 75 SER A CA 1
ATOM 566 C C . SER A 1 75 ? -16.345 -7.774 23.377 1.00 73.75 75 SER A C 1
ATOM 568 O O . SER A 1 75 ? -17.445 -8.099 22.929 1.00 73.75 75 SER A O 1
ATOM 570 N N . LYS A 1 76 ? -16.137 -6.556 23.899 1.00 71.62 76 LYS A N 1
ATOM 571 C CA . LYS A 1 76 ? -17.170 -5.503 23.921 1.00 71.62 76 LYS A CA 1
ATOM 572 C C . LYS A 1 76 ? -17.540 -5.015 22.517 1.00 71.62 76 LYS A C 1
ATOM 574 O O . LYS A 1 76 ? -18.716 -4.758 22.271 1.00 71.62 76 LYS A O 1
ATOM 579 N N . HIS A 1 77 ? -16.581 -4.950 21.591 1.00 57.41 77 HIS A N 1
ATOM 580 C CA . HIS A 1 77 ? -16.858 -4.628 20.187 1.00 57.41 77 HIS A CA 1
ATOM 581 C C . HIS A 1 77 ? -17.604 -5.757 19.457 1.00 57.41 77 HIS A C 1
ATOM 583 O O . HIS A 1 77 ? -18.498 -5.476 18.659 1.00 57.41 77 HIS A O 1
ATOM 589 N N . THR A 1 78 ? -17.329 -7.028 19.771 1.00 49.59 78 THR A N 1
ATOM 590 C CA . THR A 1 78 ? -18.017 -8.173 19.143 1.00 49.59 78 THR A CA 1
ATOM 591 C C . THR A 1 78 ? -19.488 -8.298 19.574 1.00 49.59 78 THR A C 1
ATOM 593 O O . THR A 1 78 ? -20.346 -8.646 18.763 1.00 49.59 78 THR A O 1
ATOM 596 N N . VAL A 1 79 ? -19.827 -7.957 20.825 1.00 44.94 79 VAL A N 1
ATOM 597 C CA . VAL A 1 79 ? -21.218 -8.025 21.331 1.00 44.94 79 VAL A CA 1
ATOM 598 C C . VAL A 1 79 ? -22.115 -6.928 20.723 1.00 44.94 79 VAL A C 1
ATOM 600 O O . VAL A 1 79 ? -23.320 -7.127 20.579 1.00 44.94 79 VAL A O 1
ATOM 603 N N . GLY A 1 80 ? -21.544 -5.809 20.262 1.00 40.06 80 GLY A N 1
ATOM 604 C CA . GLY A 1 80 ? -22.283 -4.750 19.561 1.00 40.06 80 GLY A CA 1
ATOM 605 C C . GLY A 1 80 ? -22.742 -5.114 18.140 1.00 40.06 80 GLY A C 1
ATOM 606 O O . GLY A 1 80 ? -23.676 -4.501 17.624 1.00 40.06 80 GLY A O 1
ATOM 607 N N . GLN A 1 81 ? -22.146 -6.130 17.506 1.00 41.91 81 GLN A N 1
ATOM 608 C CA . GLN A 1 81 ? -22.439 -6.481 16.108 1.00 41.91 81 GLN A CA 1
ATOM 609 C C . GLN A 1 81 ? -23.725 -7.304 15.919 1.00 41.91 81 GLN A C 1
ATOM 611 O O . GLN A 1 81 ? -24.282 -7.308 14.825 1.00 41.91 81 GLN A O 1
ATOM 616 N N . HIS A 1 82 ? -24.278 -7.915 16.975 1.00 34.22 82 HIS A N 1
ATOM 617 C CA . HIS A 1 82 ? -25.564 -8.630 16.886 1.00 34.22 82 HIS A CA 1
ATOM 618 C C . HIS A 1 82 ? -26.798 -7.703 16.952 1.00 34.22 82 HIS A C 1
ATOM 620 O O . HIS A 1 82 ? -27.915 -8.147 16.693 1.00 34.22 82 HIS A O 1
ATOM 626 N N . GLY A 1 83 ? -26.624 -6.410 17.256 1.00 31.80 83 GLY A N 1
ATOM 627 C CA . GLY A 1 83 ? -27.717 -5.427 17.308 1.00 31.80 83 GLY A CA 1
ATOM 628 C C . GLY A 1 83 ? -27.937 -4.625 16.017 1.00 31.80 83 GLY A C 1
ATOM 629 O O . GLY A 1 83 ? -29.002 -4.037 15.834 1.00 31.80 83 GLY A O 1
ATOM 630 N N . VAL A 1 84 ? -26.959 -4.597 15.105 1.00 40.97 84 VAL A N 1
ATOM 631 C CA . VAL A 1 84 ? -26.978 -3.693 13.934 1.00 40.97 84 VAL A CA 1
ATOM 632 C C . VAL A 1 84 ? -27.739 -4.286 12.740 1.00 40.97 84 VAL A C 1
ATOM 634 O O . VAL A 1 84 ? -28.264 -3.540 11.916 1.00 40.97 84 VAL A O 1
ATOM 637 N N . ALA A 1 85 ? -27.935 -5.608 12.700 1.00 34.81 85 ALA A N 1
ATOM 638 C CA . ALA A 1 85 ? -28.717 -6.274 11.652 1.00 34.81 85 ALA A CA 1
ATOM 639 C C . ALA A 1 85 ? -30.216 -5.894 11.645 1.00 34.81 85 ALA A C 1
ATOM 641 O O . ALA A 1 85 ? -30.919 -6.195 10.685 1.00 34.81 85 ALA A O 1
ATOM 642 N N . LYS A 1 86 ? -30.728 -5.213 12.684 1.00 32.47 86 LYS A N 1
ATOM 643 C CA . LYS A 1 86 ? -32.160 -4.882 12.815 1.00 32.47 86 LYS A CA 1
ATOM 644 C C . LYS A 1 86 ? -32.516 -3.411 12.544 1.00 32.47 86 LYS A C 1
ATOM 646 O O . LYS A 1 86 ? -33.694 -3.072 12.574 1.00 32.47 86 LYS A O 1
ATOM 651 N N . ALA A 1 87 ? -31.537 -2.543 12.267 1.00 35.03 87 ALA A N 1
ATOM 652 C CA . ALA A 1 87 ? -31.756 -1.093 12.134 1.00 35.03 87 ALA A CA 1
ATOM 653 C C . ALA A 1 87 ? -31.681 -0.550 10.691 1.00 35.03 87 ALA A C 1
ATOM 655 O O . ALA A 1 87 ? -31.772 0.660 10.486 1.00 35.03 87 ALA A O 1
ATOM 656 N N . ILE A 1 88 ? -31.557 -1.414 9.679 1.00 41.25 88 ILE A N 1
ATOM 657 C CA . ILE A 1 88 ? -31.567 -1.017 8.262 1.00 41.25 88 ILE A CA 1
ATOM 658 C C . ILE A 1 88 ? -32.986 -1.191 7.709 1.00 41.25 88 ILE A C 1
ATOM 660 O O . ILE A 1 88 ? -33.254 -2.065 6.894 1.00 41.25 88 ILE A O 1
ATOM 664 N N . ASN A 1 89 ? -33.937 -0.395 8.200 1.00 32.81 89 ASN A N 1
ATOM 665 C CA . ASN A 1 89 ? -35.227 -0.251 7.519 1.00 32.81 89 ASN A CA 1
ATOM 666 C C . ASN A 1 89 ? -35.849 1.137 7.719 1.00 32.81 89 ASN A C 1
ATOM 668 O O . ASN A 1 89 ? -37.054 1.278 7.924 1.00 32.81 89 ASN A O 1
ATOM 672 N N . THR A 1 90 ? -35.019 2.181 7.656 1.00 34.00 90 THR A N 1
ATOM 673 C CA . THR A 1 90 ? -35.508 3.563 7.652 1.00 34.00 90 THR A CA 1
ATOM 674 C C . THR A 1 90 ? -35.151 4.211 6.323 1.00 34.00 90 THR A C 1
ATOM 676 O O . THR A 1 90 ? -33.993 4.502 6.035 1.00 34.00 90 THR A O 1
ATOM 679 N N . LYS A 1 91 ? -36.197 4.363 5.508 1.00 41.47 91 LYS A N 1
ATOM 680 C CA . LYS A 1 91 ? -36.263 4.941 4.163 1.00 41.47 91 LYS A CA 1
ATOM 681 C C . LYS A 1 91 ? -35.308 6.127 3.961 1.00 41.47 91 LYS A C 1
ATOM 683 O O . LYS A 1 91 ? -35.599 7.241 4.385 1.00 41.47 91 LYS A O 1
ATOM 688 N N . ILE A 1 92 ? -34.220 5.889 3.233 1.00 41.00 92 ILE A N 1
ATOM 689 C CA . ILE A 1 92 ? -33.557 6.911 2.421 1.00 41.00 92 ILE A CA 1
ATOM 690 C C . ILE A 1 92 ? -33.875 6.537 0.978 1.00 41.00 92 ILE A C 1
ATOM 692 O O . ILE A 1 92 ? -33.600 5.413 0.558 1.00 41.00 92 ILE A O 1
ATOM 696 N N . ASP A 1 93 ? -34.510 7.450 0.250 1.00 41.06 93 ASP A N 1
ATOM 697 C CA . ASP A 1 93 ? -34.875 7.262 -1.151 1.00 41.06 93 ASP A CA 1
ATOM 698 C C . ASP A 1 93 ? -33.604 7.220 -2.021 1.00 41.06 93 ASP A C 1
ATOM 700 O O . ASP A 1 93 ? -33.060 8.236 -2.451 1.00 41.06 93 ASP A O 1
ATOM 704 N N . LEU A 1 94 ? -33.068 6.007 -2.178 1.00 44.91 94 LEU A N 1
ATOM 705 C CA . LEU A 1 94 ? -31.874 5.659 -2.956 1.00 44.91 94 LEU A CA 1
ATOM 706 C C . LEU A 1 94 ? -32.213 5.275 -4.404 1.00 44.91 94 LEU A C 1
ATOM 708 O O . LEU A 1 94 ? -31.306 4.948 -5.169 1.00 44.91 94 LEU A O 1
ATOM 712 N N . SER A 1 95 ? -33.488 5.318 -4.797 1.00 39.34 95 SER A N 1
ATOM 713 C CA . SER A 1 95 ? -33.975 4.766 -6.068 1.00 39.34 95 SER A CA 1
ATOM 714 C C . SER A 1 95 ? -33.278 5.386 -7.290 1.00 39.34 95 SER A C 1
ATOM 716 O O . SER A 1 95 ? -32.768 4.661 -8.141 1.00 39.34 95 SER A O 1
ATOM 718 N N . ALA A 1 96 ? -33.096 6.710 -7.315 1.00 43.62 96 ALA A N 1
ATOM 719 C CA . ALA A 1 96 ? -32.472 7.406 -8.446 1.00 43.62 96 ALA A CA 1
ATOM 720 C C . ALA A 1 96 ? -30.937 7.236 -8.549 1.00 43.62 96 ALA A C 1
ATOM 722 O O . ALA A 1 96 ? -30.371 7.350 -9.637 1.00 43.62 96 ALA A O 1
ATOM 723 N N . ARG A 1 97 ? -30.230 6.966 -7.438 1.00 47.34 97 ARG A N 1
ATOM 724 C CA . ARG A 1 97 ? -28.765 6.727 -7.438 1.00 47.34 97 ARG A CA 1
ATOM 725 C C . ARG A 1 97 ? -28.409 5.246 -7.585 1.00 47.34 97 ARG A C 1
ATOM 727 O O . ARG A 1 97 ? -27.377 4.933 -8.179 1.00 47.34 97 ARG A O 1
ATOM 734 N N . SER A 1 98 ? -29.288 4.363 -7.116 1.00 49.94 98 SER A N 1
ATOM 735 C CA . SER A 1 98 ? -29.191 2.913 -7.270 1.00 49.94 98 SER A CA 1
ATOM 736 C C . SER A 1 98 ? -29.194 2.507 -8.739 1.00 49.94 98 SER A C 1
ATOM 738 O O . SER A 1 98 ? -28.358 1.710 -9.128 1.00 49.94 98 SER A O 1
ATOM 740 N N . GLU A 1 99 ? -30.018 3.115 -9.596 1.00 41.91 99 GLU A N 1
ATOM 741 C CA . GLU A 1 99 ? -30.055 2.753 -11.022 1.00 41.91 99 GLU A CA 1
ATOM 742 C C . GLU A 1 99 ? -28.753 3.076 -11.773 1.00 41.91 99 GLU A C 1
ATOM 744 O O . GLU A 1 99 ? -28.364 2.348 -12.686 1.00 41.91 99 GLU A O 1
ATOM 749 N N . ARG A 1 100 ? -28.035 4.138 -11.383 1.00 48.56 100 ARG A N 1
ATOM 750 C CA . ARG A 1 100 ? -26.754 4.509 -12.010 1.00 48.56 100 ARG A CA 1
ATOM 751 C C . ARG A 1 100 ? -25.604 3.627 -11.517 1.00 48.56 100 ARG A C 1
ATOM 753 O O . ARG A 1 100 ? -24.790 3.194 -12.327 1.00 48.56 100 ARG A O 1
ATOM 760 N N . ALA A 1 101 ? -25.585 3.307 -10.222 1.00 44.69 101 ALA A N 1
ATOM 761 C CA . ALA A 1 101 ? -24.629 2.368 -9.634 1.00 44.69 101 ALA A CA 1
ATOM 762 C C . ALA A 1 101 ? -24.888 0.918 -10.085 1.00 44.69 101 ALA A C 1
ATOM 764 O O . ALA A 1 101 ? -23.947 0.188 -10.371 1.00 44.69 101 ALA A O 1
ATOM 765 N N . GLN A 1 102 ? -26.152 0.518 -10.245 1.00 43.53 102 GLN A N 1
ATOM 766 C CA . GLN A 1 102 ? -26.546 -0.803 -10.742 1.00 43.53 102 GLN A CA 1
ATOM 767 C C . GLN A 1 102 ? -26.272 -0.967 -12.237 1.00 43.53 102 GLN A C 1
ATOM 769 O O . GLN A 1 102 ? -25.922 -2.062 -12.652 1.00 43.53 102 GLN A O 1
ATOM 774 N N . ARG A 1 103 ? -26.344 0.092 -13.058 1.00 44.06 103 ARG A N 1
ATOM 775 C CA . ARG A 1 103 ? -25.881 0.029 -14.461 1.00 44.06 103 ARG A CA 1
ATOM 776 C C . ARG A 1 103 ? -24.352 -0.067 -14.574 1.00 44.06 103 ARG A C 1
ATOM 778 O O . ARG A 1 103 ? -23.859 -0.735 -15.481 1.00 44.06 103 ARG A O 1
ATOM 785 N N . ALA A 1 104 ? -23.608 0.534 -13.643 1.00 45.22 104 ALA A N 1
ATOM 786 C CA . ALA A 1 104 ? -22.156 0.354 -13.542 1.00 45.22 104 ALA A CA 1
ATOM 787 C C . ALA A 1 104 ? -21.780 -1.053 -13.027 1.00 45.22 104 ALA A C 1
ATOM 789 O O . ALA A 1 104 ? -20.852 -1.667 -13.546 1.00 45.22 104 ALA A O 1
ATOM 790 N N . ALA A 1 105 ? -22.551 -1.604 -12.083 1.00 39.69 105 ALA A N 1
ATOM 791 C CA . ALA A 1 105 ? -22.373 -2.960 -11.555 1.00 39.69 105 ALA A CA 1
ATOM 792 C C . ALA A 1 105 ? -22.830 -4.062 -12.537 1.00 39.69 105 ALA A C 1
ATOM 794 O O . ALA A 1 105 ? -22.231 -5.127 -12.607 1.00 39.69 105 ALA A O 1
ATOM 795 N N . ALA A 1 106 ? -23.857 -3.810 -13.355 1.00 35.91 106 ALA A N 1
ATOM 796 C CA . ALA A 1 106 ? -24.351 -4.767 -14.352 1.00 35.91 106 ALA A CA 1
ATOM 797 C C . ALA A 1 106 ? -23.453 -4.877 -15.600 1.00 35.91 106 ALA A C 1
ATOM 799 O O . ALA A 1 106 ? -23.633 -5.788 -16.404 1.00 35.91 106 ALA A O 1
ATOM 800 N N . SER A 1 107 ? -22.492 -3.962 -15.773 1.00 38.94 107 SER A N 1
ATOM 801 C CA . SER A 1 107 ? -21.496 -4.000 -16.855 1.00 38.94 107 SER A CA 1
ATOM 802 C C . SER A 1 107 ? -20.136 -4.552 -16.412 1.00 38.94 107 SER A C 1
ATOM 804 O O . SER A 1 107 ? -19.256 -4.758 -17.247 1.00 38.94 107 SER A O 1
ATOM 806 N N . SER A 1 108 ? -19.964 -4.853 -15.124 1.00 37.59 108 SER A N 1
ATOM 807 C CA . SER A 1 108 ? -18.722 -5.375 -14.555 1.00 37.59 108 SER A CA 1
ATOM 808 C C . SER A 1 108 ? -18.791 -6.897 -14.411 1.00 37.59 108 SER A C 1
ATOM 810 O O . SER A 1 108 ? -18.996 -7.455 -13.337 1.00 37.59 108 SER A O 1
ATOM 812 N N . GLY A 1 109 ? -18.613 -7.592 -15.535 1.00 32.84 109 GLY A N 1
ATOM 813 C CA . GLY A 1 109 ? -18.270 -9.011 -15.510 1.00 32.84 109 GLY A CA 1
ATOM 814 C C . GLY A 1 109 ? -16.944 -9.221 -14.768 1.00 32.84 109 GLY A C 1
ATOM 815 O O . GLY A 1 109 ? -15.984 -8.498 -15.016 1.00 32.84 109 GLY A O 1
ATOM 816 N N . SER A 1 110 ? -16.939 -10.186 -13.846 1.00 39.34 110 SER A N 1
ATOM 817 C CA . SER A 1 110 ? -15.799 -10.781 -13.127 1.00 39.34 110 SER A CA 1
ATOM 818 C C . SER A 1 110 ? -14.403 -10.226 -13.472 1.00 39.34 110 SER A C 1
ATOM 820 O O . SER A 1 110 ? -13.834 -10.560 -14.514 1.00 39.34 110 SER A O 1
ATOM 822 N N . GLY A 1 111 ? -13.831 -9.442 -12.553 1.00 42.12 111 GLY A N 1
ATOM 823 C CA . GLY A 1 111 ? -12.494 -8.849 -12.665 1.00 42.12 111 GLY A CA 1
ATOM 824 C C . GLY A 1 111 ? -12.571 -7.337 -12.844 1.00 42.12 111 GLY A C 1
ATOM 825 O O . GLY A 1 111 ? -12.249 -6.810 -13.907 1.00 42.12 111 GLY A O 1
ATOM 826 N N . THR A 1 112 ? -13.058 -6.633 -11.827 1.00 45.22 112 THR A N 1
ATOM 827 C CA . THR A 1 112 ? -13.387 -5.210 -11.908 1.00 45.22 112 THR A CA 1
ATOM 828 C C . THR A 1 112 ? -12.129 -4.354 -12.005 1.00 45.22 112 THR A C 1
ATOM 830 O O . THR A 1 112 ? -11.537 -3.924 -11.020 1.00 45.22 112 THR A O 1
ATOM 833 N N . PHE A 1 113 ? -11.721 -4.086 -13.242 1.00 49.78 113 PHE A N 1
ATOM 834 C CA . PHE A 1 113 ? -10.907 -2.932 -13.591 1.00 49.78 113 PHE A CA 1
ATOM 835 C C . PHE A 1 113 ? -11.574 -1.678 -13.013 1.00 49.78 113 PHE A C 1
ATOM 837 O O . PHE A 1 113 ? -12.653 -1.283 -13.458 1.00 49.78 113 PHE A O 1
ATOM 844 N N . VAL A 1 114 ? -10.949 -1.053 -12.013 1.00 56.00 114 VAL A N 1
ATOM 845 C CA . VAL A 1 114 ? -11.406 0.249 -11.523 1.00 56.00 114 VAL A CA 1
ATOM 846 C C . VAL A 1 114 ? -10.948 1.295 -12.534 1.00 56.00 114 VAL A C 1
ATOM 848 O O . VAL A 1 114 ? -9.769 1.663 -12.623 1.00 56.00 114 VAL A O 1
ATOM 851 N N . GLU A 1 115 ? -11.885 1.739 -13.366 1.00 61.34 115 GLU A N 1
ATOM 852 C CA . GLU A 1 115 ? -11.638 2.833 -14.293 1.00 61.34 115 GLU A CA 1
ATOM 853 C C . GLU A 1 115 ? -11.244 4.097 -13.515 1.00 61.34 115 GLU A C 1
ATOM 855 O O . GLU A 1 115 ? -11.660 4.304 -12.373 1.00 61.34 115 GLU A O 1
ATOM 860 N N . ARG A 1 116 ? -10.383 4.941 -14.108 1.00 65.62 116 ARG A N 1
ATOM 861 C CA . ARG A 1 116 ? -10.019 6.203 -13.456 1.00 65.62 116 ARG A CA 1
ATOM 862 C C . ARG A 1 116 ? -11.280 7.046 -13.358 1.00 65.62 116 ARG A C 1
ATOM 864 O O . ARG A 1 116 ? -11.776 7.520 -14.374 1.00 65.62 116 ARG A O 1
ATOM 871 N N . ILE A 1 117 ? -11.737 7.258 -12.135 1.00 76.56 117 ILE A N 1
ATOM 872 C CA . ILE A 1 117 ? -12.765 8.243 -11.841 1.00 76.56 117 ILE A CA 1
ATOM 873 C C . ILE A 1 117 ? -12.207 9.646 -12.083 1.00 76.56 117 ILE A C 1
ATOM 875 O O . ILE A 1 117 ? -10.998 9.897 -11.981 1.00 76.56 117 ILE A O 1
ATOM 879 N N . THR A 1 118 ? -13.086 10.574 -12.429 1.00 75.81 118 THR A N 1
ATOM 880 C CA . THR A 1 118 ? -12.720 11.984 -12.555 1.00 75.81 118 THR A CA 1
ATOM 881 C C . THR A 1 118 ? -12.252 12.540 -11.202 1.00 75.81 118 THR A C 1
ATOM 883 O O . THR A 1 118 ? -12.649 12.029 -10.150 1.00 75.81 118 THR A O 1
ATOM 886 N N . PRO A 1 119 ? -11.443 13.619 -11.177 1.00 80.38 119 PRO A N 1
ATOM 887 C CA . PRO A 1 119 ? -11.061 14.261 -9.918 1.00 80.38 119 PRO A CA 1
ATOM 888 C C . PRO A 1 119 ? -12.268 14.649 -9.052 1.00 80.38 119 PRO A C 1
ATOM 890 O O . PRO A 1 119 ? -12.212 14.527 -7.830 1.00 80.38 119 PRO A O 1
ATOM 893 N N . GLN A 1 120 ? -13.373 15.064 -9.684 1.00 79.62 120 GLN A N 1
ATOM 894 C CA . GLN A 1 120 ? -14.605 15.415 -8.983 1.00 79.62 120 GLN A CA 1
ATOM 895 C C . GLN A 1 120 ? -15.276 14.193 -8.346 1.00 79.62 120 GLN A C 1
ATOM 897 O O . GLN A 1 120 ? -15.653 14.250 -7.181 1.00 79.62 120 GLN A O 1
ATOM 902 N N . GLU A 1 121 ? -15.378 13.073 -9.062 1.00 79.75 121 GLU A N 1
ATOM 903 C CA . GLU A 1 121 ? -15.908 11.826 -8.493 1.00 79.75 121 GLU A CA 1
ATOM 904 C C . GLU A 1 121 ? -15.035 11.320 -7.340 1.00 79.75 121 GLU A C 1
ATOM 906 O O . GLU A 1 121 ? -15.558 10.895 -6.313 1.00 79.75 121 GLU A O 1
ATOM 911 N N . GLY A 1 122 ? -13.707 11.433 -7.457 1.00 85.88 122 GLY A N 1
ATOM 912 C CA . GLY A 1 122 ? -12.787 11.109 -6.365 1.00 85.88 122 GLY A CA 1
ATOM 913 C C . GLY A 1 122 ? -13.007 11.978 -5.125 1.00 85.88 122 GLY A C 1
ATOM 914 O O . GLY A 1 122 ? -13.038 11.462 -4.002 1.00 85.88 122 GLY A O 1
ATOM 915 N N . LEU A 1 123 ? -13.226 13.282 -5.317 1.00 84.75 123 LEU A N 1
ATOM 916 C CA . LEU A 1 123 ? -13.585 14.200 -4.237 1.00 84.75 123 LEU A CA 1
ATOM 917 C C . LEU A 1 123 ? -14.924 13.808 -3.595 1.00 84.75 123 LEU A C 1
ATOM 919 O O . LEU A 1 123 ? -15.015 13.734 -2.370 1.00 84.75 123 LEU A O 1
ATOM 923 N N . ASP A 1 124 ? -15.938 13.497 -4.399 1.00 84.00 124 ASP A N 1
ATOM 924 C CA . ASP A 1 124 ? -17.267 13.113 -3.919 1.00 84.00 124 ASP A CA 1
ATOM 925 C C . ASP A 1 124 ? -17.235 11.795 -3.123 1.00 84.00 124 ASP A C 1
ATOM 927 O O . ASP A 1 124 ? -17.822 11.709 -2.038 1.00 84.00 124 ASP A O 1
ATOM 931 N N . CYS A 1 125 ? -16.499 10.786 -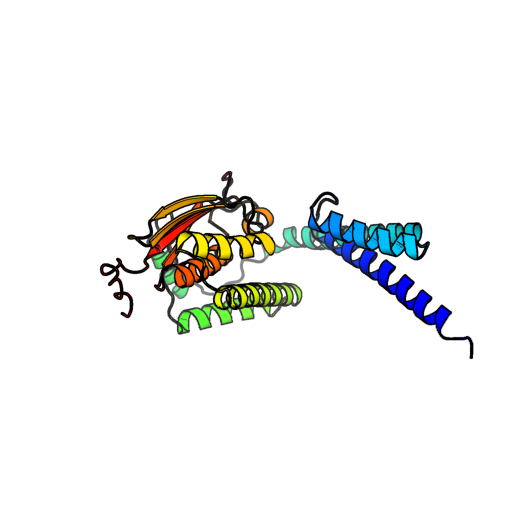3.607 1.00 86.62 125 CYS A N 1
ATOM 932 C CA . CYS A 1 125 ? -16.250 9.532 -2.890 1.00 86.62 125 CYS A CA 1
ATOM 933 C C . CYS A 1 125 ? -15.554 9.791 -1.549 1.00 86.62 125 CYS A C 1
ATOM 935 O O . CYS A 1 125 ? -15.991 9.279 -0.516 1.00 86.62 125 CYS A O 1
ATOM 937 N N . THR A 1 126 ? -14.525 10.642 -1.545 1.00 89.25 126 THR A N 1
ATOM 938 C CA . THR A 1 126 ? -13.794 11.014 -0.326 1.00 89.25 126 THR A CA 1
ATOM 939 C C . THR A 1 126 ? -14.719 11.699 0.677 1.00 89.25 126 THR A C 1
ATOM 941 O O . THR A 1 126 ? -14.777 11.293 1.835 1.00 89.25 126 THR A O 1
ATOM 944 N N . ILE A 1 127 ? -15.512 12.687 0.246 1.00 85.81 127 ILE A N 1
ATOM 945 C CA . ILE A 1 127 ? -16.497 13.367 1.102 1.00 85.81 127 ILE A CA 1
ATOM 946 C C . ILE A 1 127 ? -17.498 12.363 1.682 1.00 85.81 127 ILE A C 1
ATOM 948 O O . ILE A 1 127 ? -17.837 12.452 2.863 1.00 85.81 127 ILE A O 1
ATOM 952 N N . SER A 1 128 ? -17.969 11.410 0.875 1.00 89.88 128 SER A N 1
ATOM 953 C CA . SER A 1 128 ? -18.898 10.370 1.322 1.00 89.88 128 SER A CA 1
ATOM 954 C C . SER A 1 128 ? -18.295 9.508 2.435 1.00 89.88 128 SER A C 1
ATOM 956 O O . SER A 1 128 ? -18.908 9.368 3.495 1.00 89.88 128 SER A O 1
ATOM 958 N N . VAL A 1 129 ? -17.069 9.005 2.244 1.00 91.50 129 VAL A N 1
ATOM 959 C CA . VAL A 1 129 ? -16.347 8.222 3.262 1.00 91.50 129 VAL A CA 1
ATOM 960 C C . VAL A 1 129 ? -16.121 9.057 4.521 1.00 91.50 129 VAL A C 1
ATOM 962 O O . VAL A 1 129 ? -16.436 8.610 5.622 1.00 91.50 129 VAL A O 1
ATOM 965 N N . MET A 1 130 ? -15.669 10.305 4.372 1.00 90.19 130 MET A N 1
ATOM 966 C CA . MET A 1 130 ? -15.423 11.201 5.503 1.00 90.19 130 MET A CA 1
ATOM 967 C C . MET A 1 130 ? -16.698 11.492 6.302 1.00 90.19 130 MET A C 1
ATOM 969 O O . MET A 1 130 ? -16.654 11.512 7.530 1.00 90.19 130 MET A O 1
ATOM 973 N N . ARG A 1 131 ? -17.852 11.665 5.642 1.00 90.38 131 ARG A N 1
ATOM 974 C CA . ARG A 1 131 ? -19.155 11.815 6.318 1.00 90.38 131 ARG A CA 1
ATOM 975 C C . ARG A 1 131 ? -19.580 10.545 7.043 1.00 90.38 131 ARG A C 1
ATOM 977 O O . ARG A 1 131 ? -20.134 10.646 8.137 1.00 90.38 131 ARG A O 1
ATOM 984 N N . PHE A 1 132 ? -19.332 9.380 6.446 1.00 92.25 132 PHE A N 1
ATOM 985 C CA . PHE A 1 132 ? -19.639 8.090 7.055 1.00 92.25 132 PHE A CA 1
ATOM 986 C C . PHE A 1 132 ? -18.843 7.888 8.351 1.00 92.25 132 PHE A C 1
ATOM 988 O O . PHE A 1 132 ? -19.432 7.607 9.394 1.00 92.25 132 PHE A O 1
ATOM 995 N N . VAL A 1 133 ? -17.528 8.134 8.325 1.00 94.25 133 VAL A N 1
ATOM 996 C CA . VAL A 1 133 ? -16.677 7.957 9.514 1.00 94.25 133 VAL A CA 1
ATOM 997 C C . VAL A 1 133 ? -16.760 9.117 10.509 1.00 94.25 133 VAL A C 1
ATOM 999 O O . VAL A 1 133 ? -16.381 8.948 11.661 1.00 94.25 133 VAL A O 1
ATOM 1002 N N . ALA A 1 134 ? -17.283 10.290 10.129 1.00 91.50 134 ALA A N 1
ATOM 1003 C CA . ALA A 1 134 ? -17.307 11.479 10.994 1.00 91.50 134 ALA A CA 1
ATOM 1004 C C . ALA A 1 134 ? -18.001 11.257 12.348 1.00 91.50 134 ALA A C 1
ATOM 1006 O O . ALA A 1 134 ? -17.663 11.924 13.325 1.00 91.50 134 ALA A O 1
ATOM 1007 N N . LYS A 1 135 ? -18.967 10.335 12.409 1.00 92.25 135 LYS A N 1
ATOM 1008 C CA . LYS A 1 135 ? -19.713 10.006 13.633 1.00 92.25 135 LYS A CA 1
ATOM 1009 C C . LYS A 1 135 ? -19.037 8.936 14.495 1.00 92.25 135 LYS A C 1
ATOM 1011 O O . LYS A 1 135 ? -19.521 8.663 15.588 1.00 92.25 135 LYS A O 1
ATOM 1016 N N . ASN A 1 136 ? -17.947 8.338 14.021 1.00 95.62 136 ASN A N 1
ATOM 1017 C CA . ASN A 1 136 ? -17.192 7.309 14.722 1.00 95.62 136 ASN A CA 1
ATOM 1018 C C . ASN A 1 136 ? -15.720 7.757 14.861 1.00 95.62 136 ASN A C 1
ATOM 1020 O O . ASN A 1 136 ? -14.944 7.621 13.912 1.00 95.62 136 ASN A O 1
ATOM 1024 N N . PRO A 1 137 ? -15.324 8.308 16.026 1.00 91.69 137 PRO A N 1
ATOM 1025 C CA . PRO A 1 137 ? -13.965 8.798 16.250 1.00 91.69 137 PRO A CA 1
ATOM 1026 C C . PRO A 1 137 ? -12.870 7.744 16.043 1.00 91.69 137 PRO A C 1
ATOM 1028 O O . PRO A 1 137 ? -11.788 8.097 15.580 1.00 91.69 137 PRO A O 1
ATOM 1031 N N . GLU A 1 138 ? -13.147 6.476 16.353 1.00 94.31 138 GLU A N 1
ATOM 1032 C CA . GLU A 1 138 ? -12.202 5.368 16.164 1.00 94.31 138 GLU A CA 1
ATOM 1033 C C . GLU A 1 138 ? -12.010 5.083 14.675 1.00 94.31 138 GLU A C 1
ATOM 1035 O O . GLU A 1 138 ? -10.896 5.199 14.177 1.00 94.31 138 GLU A O 1
ATOM 1040 N N . ALA A 1 139 ? -13.100 4.894 13.923 1.00 91.25 139 ALA A N 1
ATOM 1041 C CA . ALA A 1 139 ? -13.021 4.692 12.473 1.00 91.25 139 ALA A CA 1
ATOM 1042 C C . ALA A 1 139 ? -12.350 5.875 11.752 1.00 91.25 139 ALA A C 1
ATOM 1044 O O . ALA A 1 139 ? -11.625 5.693 10.777 1.00 91.25 139 ALA A O 1
ATOM 1045 N N . LYS A 1 140 ? -12.565 7.105 12.237 1.00 92.06 140 LYS A N 1
ATOM 1046 C CA . LYS A 1 140 ? -11.873 8.292 11.721 1.00 92.06 140 LYS A CA 1
ATOM 1047 C C . LYS A 1 140 ? -10.369 8.247 12.011 1.00 92.06 140 LYS A C 1
ATOM 1049 O O . LYS A 1 140 ? -9.581 8.621 11.146 1.00 92.06 140 LYS A O 1
ATOM 1054 N N . LYS A 1 141 ? -9.967 7.823 13.213 1.00 94.38 141 LYS A N 1
ATOM 1055 C CA . LYS A 1 141 ? -8.555 7.649 13.580 1.00 94.38 141 LYS A CA 1
ATOM 1056 C C . LYS A 1 141 ? -7.895 6.590 12.694 1.00 94.38 141 LYS A C 1
ATOM 1058 O O . LYS A 1 141 ? -6.816 6.854 12.170 1.00 94.38 141 LYS A O 1
ATOM 1063 N N . ASP A 1 142 ? -8.558 5.460 12.479 1.00 92.75 142 ASP A N 1
ATOM 1064 C CA . ASP A 1 142 ? -8.042 4.365 11.652 1.00 92.75 142 ASP A CA 1
ATOM 1065 C C . ASP A 1 142 ? -7.920 4.783 10.184 1.00 92.75 142 ASP A C 1
ATOM 1067 O O . ASP A 1 142 ? -6.888 4.554 9.558 1.00 92.75 142 ASP A O 1
ATOM 1071 N N . LEU A 1 143 ? -8.920 5.494 9.650 1.00 92.12 143 LEU A N 1
ATOM 1072 C CA . LEU A 1 143 ? -8.867 6.043 8.293 1.00 92.12 143 LEU A CA 1
ATOM 1073 C C . LEU A 1 143 ? -7.719 7.050 8.122 1.00 92.12 143 LEU A C 1
ATOM 1075 O O . LEU A 1 143 ? -7.031 7.038 7.103 1.00 92.12 143 LEU A O 1
ATOM 1079 N N . ASN A 1 144 ? -7.485 7.909 9.118 1.00 91.38 144 ASN A N 1
ATOM 1080 C CA . ASN A 1 144 ? -6.342 8.822 9.100 1.00 91.38 144 ASN A CA 1
ATOM 1081 C C . ASN A 1 144 ? -5.012 8.055 9.108 1.00 91.38 144 ASN A C 1
ATOM 1083 O O . ASN A 1 144 ? -4.102 8.420 8.367 1.00 91.38 144 ASN A O 1
ATOM 1087 N N . GLY A 1 145 ? -4.908 6.998 9.920 1.00 93.25 145 GLY A N 1
ATOM 1088 C CA . GLY A 1 145 ? -3.740 6.117 9.952 1.00 93.25 145 GLY A CA 1
ATOM 1089 C C . GLY A 1 145 ? -3.501 5.420 8.612 1.00 93.25 145 GLY A C 1
ATOM 1090 O O . GLY A 1 145 ? -2.371 5.399 8.132 1.00 93.25 145 GLY A O 1
ATOM 1091 N N . LEU A 1 146 ? -4.565 4.932 7.966 1.00 90.81 146 LEU A N 1
ATOM 1092 C CA . LEU A 1 146 ? -4.507 4.343 6.628 1.00 90.81 146 LEU A CA 1
ATOM 1093 C C . LEU A 1 146 ? -3.954 5.338 5.604 1.00 90.81 146 LEU A C 1
ATOM 1095 O O . LEU A 1 146 ? -3.029 5.001 4.870 1.00 90.81 146 LEU A O 1
ATOM 1099 N N . PHE A 1 147 ? -4.499 6.557 5.549 1.00 92.50 147 PHE A N 1
ATOM 1100 C CA . PHE A 1 147 ? -4.017 7.562 4.601 1.00 92.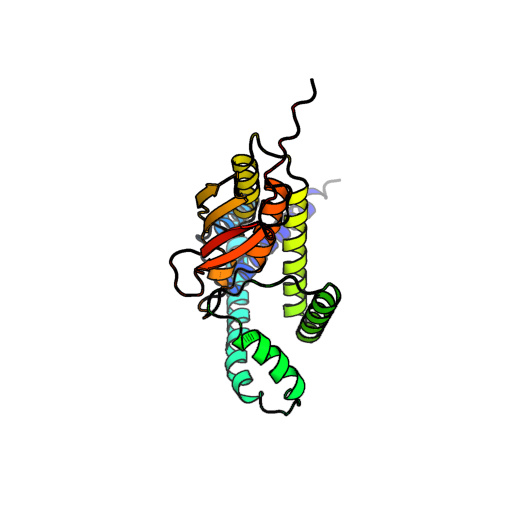50 147 PHE A CA 1
ATOM 1101 C C . PHE A 1 147 ? -2.562 7.935 4.860 1.00 92.50 147 PHE A C 1
ATOM 1103 O O . PHE A 1 147 ? -1.782 7.933 3.912 1.00 92.50 147 PHE A O 1
ATOM 1110 N N . ALA A 1 148 ? -2.190 8.200 6.116 1.00 92.19 148 ALA A N 1
ATOM 1111 C CA . ALA A 1 148 ? -0.805 8.497 6.477 1.00 92.19 148 ALA A CA 1
ATOM 1112 C C . ALA A 1 148 ? 0.139 7.372 6.023 1.00 92.19 148 ALA A C 1
ATOM 1114 O O . ALA A 1 148 ? 1.090 7.630 5.295 1.00 92.19 148 ALA A O 1
ATOM 1115 N N . GLY A 1 149 ? -0.194 6.114 6.333 1.00 92.56 149 GLY A N 1
ATOM 1116 C CA . GLY A 1 149 ? 0.609 4.963 5.920 1.00 92.56 149 GLY A CA 1
ATOM 1117 C C . GLY A 1 149 ? 0.745 4.819 4.400 1.00 92.56 149 GLY A C 1
ATOM 1118 O O . GLY A 1 149 ? 1.842 4.564 3.908 1.00 92.56 149 GLY A O 1
ATOM 1119 N N . ILE A 1 150 ? -0.338 5.017 3.634 1.00 93.00 150 ILE A N 1
ATOM 1120 C CA . ILE A 1 150 ? -0.277 4.978 2.161 1.00 93.00 150 ILE A CA 1
ATOM 1121 C C . ILE A 1 150 ? 0.623 6.095 1.627 1.00 93.00 150 ILE A C 1
ATOM 1123 O O . ILE A 1 150 ? 1.452 5.833 0.754 1.00 93.00 150 ILE A O 1
ATOM 1127 N N . PHE A 1 151 ? 0.457 7.325 2.120 1.00 92.31 151 PHE A N 1
ATOM 1128 C CA . PHE A 1 151 ? 1.226 8.472 1.641 1.00 92.31 151 PHE A CA 1
ATOM 1129 C C . PHE A 1 151 ? 2.716 8.331 1.953 1.00 92.31 151 PHE A C 1
ATOM 1131 O O . PHE A 1 151 ? 3.522 8.513 1.043 1.00 92.31 151 PHE A O 1
ATOM 1138 N N . ASP A 1 152 ? 3.073 7.904 3.164 1.00 95.56 152 ASP A N 1
ATOM 1139 C CA . ASP A 1 152 ? 4.468 7.681 3.561 1.00 95.56 152 ASP A CA 1
ATOM 1140 C C . ASP A 1 152 ? 5.155 6.651 2.647 1.00 95.56 152 ASP A C 1
ATOM 1142 O O . ASP A 1 152 ? 6.298 6.825 2.218 1.00 95.56 152 ASP A O 1
ATOM 1146 N N . ILE A 1 153 ? 4.456 5.564 2.299 1.00 95.50 153 ILE A N 1
ATOM 1147 C CA . ILE A 1 153 ? 4.990 4.553 1.378 1.00 95.50 153 ILE A CA 1
ATOM 1148 C C . ILE A 1 153 ? 5.113 5.123 -0.035 1.00 95.50 153 ILE A C 1
ATOM 1150 O O . ILE A 1 153 ? 6.126 4.892 -0.694 1.00 95.50 153 ILE A O 1
ATOM 1154 N N . GLN A 1 154 ? 4.108 5.857 -0.521 1.00 94.94 154 GLN A N 1
ATOM 1155 C CA . GLN A 1 154 ? 4.153 6.464 -1.852 1.00 94.94 154 GLN A CA 1
ATOM 1156 C C . GLN A 1 154 ? 5.307 7.458 -1.993 1.00 94.94 154 GLN A C 1
ATOM 1158 O O . GLN A 1 154 ? 5.999 7.425 -3.010 1.00 94.94 154 GLN A O 1
ATOM 1163 N N . GLU A 1 155 ? 5.540 8.299 -0.988 1.00 94.94 155 GLU A N 1
ATOM 1164 C CA . GLU A 1 155 ? 6.663 9.237 -0.955 1.00 94.94 155 GLU A CA 1
ATOM 1165 C C . GLU A 1 155 ? 7.994 8.481 -1.026 1.00 94.94 155 GLU A C 1
ATOM 1167 O O . GLU A 1 155 ? 8.775 8.681 -1.959 1.00 94.94 155 GLU A O 1
ATOM 1172 N N . ARG A 1 156 ? 8.191 7.491 -0.144 1.00 96.75 156 ARG A N 1
ATOM 1173 C CA . ARG A 1 156 ? 9.395 6.645 -0.150 1.00 96.75 156 ARG A CA 1
ATOM 1174 C C . ARG A 1 156 ? 9.606 5.951 -1.492 1.00 96.75 156 ARG A C 1
ATOM 1176 O O . ARG A 1 156 ? 10.720 5.953 -2.007 1.00 96.75 156 ARG A O 1
ATOM 1183 N N . LEU A 1 157 ? 8.554 5.380 -2.082 1.00 96.12 157 LEU A N 1
ATOM 1184 C CA . LEU A 1 157 ? 8.617 4.768 -3.409 1.00 96.12 157 LEU A CA 1
ATOM 1185 C C . LEU A 1 157 ? 9.103 5.774 -4.453 1.00 96.12 157 LEU A C 1
ATOM 1187 O O . LEU A 1 157 ? 9.989 5.457 -5.247 1.00 96.12 157 LEU A O 1
ATOM 1191 N N . MET A 1 158 ? 8.551 6.987 -4.462 1.00 92.88 158 MET A N 1
ATOM 1192 C CA . MET A 1 158 ? 8.919 8.016 -5.432 1.00 92.88 158 MET A CA 1
ATOM 1193 C C . MET A 1 158 ? 10.366 8.489 -5.267 1.00 92.88 158 MET A C 1
ATOM 1195 O O . MET A 1 158 ? 11.039 8.654 -6.287 1.00 92.88 158 MET A O 1
ATOM 1199 N N . ASP A 1 159 ? 10.885 8.550 -4.044 1.00 95.00 159 ASP A N 1
ATOM 1200 C CA . ASP A 1 159 ? 12.258 8.986 -3.756 1.00 95.00 159 ASP A CA 1
ATOM 1201 C C . ASP A 1 159 ? 13.326 7.905 -3.976 1.00 95.00 159 ASP A C 1
ATOM 1203 O O . ASP A 1 159 ? 14.519 8.200 -4.081 1.00 95.00 159 ASP A O 1
ATOM 1207 N N . MET A 1 160 ? 12.935 6.632 -4.092 1.00 94.12 160 MET A N 1
ATOM 1208 C CA . MET A 1 160 ? 13.902 5.547 -4.277 1.00 94.12 160 MET A CA 1
ATOM 1209 C C . MET A 1 160 ? 14.702 5.688 -5.586 1.00 94.12 160 MET A C 1
ATOM 1211 O O . MET A 1 160 ? 14.112 5.849 -6.658 1.00 94.12 160 MET A O 1
ATOM 1215 N N . PRO A 1 161 ? 16.038 5.537 -5.567 1.00 93.81 161 PRO A N 1
ATOM 1216 C CA . PRO A 1 161 ? 16.817 5.570 -6.797 1.00 93.81 161 PRO A CA 1
ATOM 1217 C C . PRO A 1 161 ? 16.544 4.311 -7.636 1.00 93.81 161 PRO A C 1
ATOM 1219 O O . PRO A 1 161 ? 16.394 3.220 -7.055 1.00 93.81 161 PRO A O 1
ATOM 1222 N N . PRO A 1 162 ? 16.502 4.442 -8.979 1.00 94.25 162 PRO A N 1
ATOM 1223 C CA . PRO A 1 162 ? 16.265 3.317 -9.874 1.00 94.25 162 PRO A CA 1
ATOM 1224 C C . PRO A 1 162 ? 17.351 2.246 -9.719 1.00 94.25 162 PRO A C 1
ATOM 1226 O O . PRO A 1 162 ? 18.482 2.518 -9.310 1.00 94.25 162 PRO A O 1
ATOM 1229 N N . GLY A 1 163 ? 16.981 1.002 -10.010 1.00 93.62 163 GLY A N 1
ATOM 1230 C CA . GLY A 1 163 ? 17.916 -0.114 -10.088 1.00 93.62 163 GLY A CA 1
ATOM 1231 C C . GLY A 1 163 ? 18.686 -0.136 -11.416 1.00 93.62 163 GLY A C 1
ATOM 1232 O O . GLY A 1 163 ? 18.438 0.689 -12.293 1.00 93.62 163 GLY A O 1
ATOM 1233 N N . PRO A 1 164 ? 19.589 -1.115 -11.603 1.00 94.31 164 PRO A N 1
ATOM 1234 C CA . PRO A 1 164 ? 20.384 -1.249 -12.829 1.00 94.31 164 PRO A CA 1
ATOM 1235 C C . PRO A 1 164 ? 19.553 -1.560 -14.087 1.00 94.31 164 PRO A C 1
ATOM 1237 O O . PRO A 1 164 ? 20.038 -1.389 -15.198 1.00 94.31 164 PRO A O 1
ATOM 1240 N N . ASN A 1 165 ? 18.319 -2.042 -13.927 1.00 96.19 165 ASN A N 1
ATOM 1241 C CA . ASN A 1 165 ? 17.358 -2.268 -15.006 1.00 96.19 165 ASN A CA 1
ATOM 1242 C C . ASN A 1 165 ? 15.919 -2.149 -14.473 1.00 96.19 165 ASN A C 1
ATOM 1244 O O . ASN A 1 165 ? 15.702 -1.940 -13.270 1.00 96.19 165 ASN A O 1
ATOM 1248 N N . LEU A 1 166 ? 14.931 -2.272 -15.364 1.00 96.19 166 LEU A N 1
ATOM 1249 C CA . LEU A 1 166 ? 13.513 -2.142 -15.020 1.00 96.19 166 LEU A CA 1
ATOM 1250 C C . LEU A 1 166 ? 13.088 -3.203 -14.006 1.00 96.19 166 LEU A C 1
ATOM 1252 O O . LEU A 1 166 ? 12.518 -2.861 -12.970 1.00 96.19 166 LEU A O 1
ATOM 1256 N N . ARG A 1 167 ? 13.448 -4.472 -14.235 1.00 96.19 167 ARG A N 1
ATOM 1257 C CA . ARG A 1 167 ? 13.140 -5.559 -13.298 1.00 96.19 167 ARG A CA 1
ATOM 1258 C C . ARG A 1 167 ? 13.677 -5.293 -11.895 1.00 96.19 167 ARG A C 1
ATOM 1260 O O . ARG A 1 167 ? 12.936 -5.407 -10.925 1.00 96.19 167 ARG A O 1
ATOM 1267 N N . LYS A 1 168 ? 14.939 -4.883 -11.772 1.00 96.44 168 LYS A N 1
ATOM 1268 C CA . LYS A 1 168 ? 15.554 -4.576 -10.474 1.00 96.44 168 LYS A CA 1
ATOM 1269 C C . LYS A 1 168 ? 14.984 -3.321 -9.831 1.00 96.44 168 LYS A C 1
ATOM 1271 O O . LYS A 1 168 ? 14.917 -3.264 -8.609 1.00 96.44 168 LYS A O 1
ATOM 1276 N N . THR A 1 169 ? 14.538 -2.344 -10.616 1.00 96.50 169 THR A N 1
ATOM 1277 C CA . THR A 1 169 ? 13.782 -1.197 -10.090 1.00 96.50 169 THR A CA 1
ATOM 1278 C C . THR A 1 169 ? 12.463 -1.661 -9.475 1.00 96.50 169 THR A C 1
ATOM 1280 O O . THR A 1 169 ? 12.173 -1.310 -8.332 1.00 96.50 169 THR A O 1
ATOM 1283 N N . PHE A 1 170 ? 11.715 -2.504 -10.191 1.00 97.19 170 PHE A N 1
ATOM 1284 C CA . PHE A 1 170 ? 10.444 -3.061 -9.736 1.00 97.19 170 PHE A CA 1
ATOM 1285 C C . PHE A 1 170 ? 10.609 -3.906 -8.467 1.00 97.19 170 PHE A C 1
ATOM 1287 O O . PHE A 1 170 ? 9.961 -3.632 -7.462 1.00 97.19 170 PHE A O 1
ATOM 1294 N N . GLU A 1 171 ? 11.527 -4.878 -8.483 1.00 95.88 171 GLU A N 1
ATOM 1295 C CA . GLU A 1 171 ? 11.825 -5.761 -7.346 1.00 95.88 171 GLU A CA 1
ATOM 1296 C C . GLU A 1 171 ? 12.276 -4.970 -6.111 1.00 95.88 171 GLU A C 1
ATOM 1298 O O . GLU A 1 171 ? 11.814 -5.237 -5.007 1.00 95.88 171 GLU A O 1
ATOM 1303 N N . LYS A 1 172 ? 13.125 -3.948 -6.281 1.00 95.69 172 LYS A N 1
ATOM 1304 C CA . LYS A 1 172 ? 13.566 -3.093 -5.170 1.00 95.69 172 LYS A CA 1
ATOM 1305 C C . LYS A 1 172 ? 12.398 -2.319 -4.553 1.00 95.69 172 LYS A C 1
ATOM 1307 O O . LYS A 1 172 ? 12.320 -2.201 -3.337 1.00 95.69 172 LYS A O 1
ATOM 1312 N N . CYS A 1 173 ? 11.484 -1.806 -5.374 1.00 96.94 173 CYS A N 1
ATOM 1313 C CA . CYS A 1 173 ? 10.290 -1.122 -4.882 1.00 96.94 173 CYS A CA 1
ATOM 1314 C C . CYS A 1 173 ? 9.299 -2.086 -4.208 1.00 96.94 173 CYS A C 1
ATOM 1316 O O . CYS A 1 173 ? 8.683 -1.724 -3.211 1.00 96.94 173 CYS A O 1
ATOM 1318 N N . LEU A 1 174 ? 9.160 -3.317 -4.710 1.00 96.75 174 LEU A N 1
ATOM 1319 C CA . LEU A 1 174 ? 8.387 -4.364 -4.032 1.00 96.75 174 LEU A CA 1
ATOM 1320 C C . LEU A 1 174 ? 8.992 -4.726 -2.676 1.00 96.75 174 LEU A C 1
ATOM 1322 O O . LEU A 1 174 ? 8.256 -4.900 -1.710 1.00 96.75 174 LEU A O 1
ATOM 1326 N N . GLN A 1 175 ? 10.322 -4.796 -2.591 1.00 95.00 175 GLN A N 1
ATOM 1327 C CA . GLN A 1 175 ? 11.019 -5.096 -1.346 1.00 95.00 175 GLN A CA 1
ATOM 1328 C C . GLN A 1 175 ? 10.683 -4.080 -0.250 1.00 95.00 175 GLN A C 1
ATOM 1330 O O . GLN A 1 175 ? 10.535 -4.473 0.901 1.00 95.00 175 GLN A O 1
ATOM 1335 N N . LEU A 1 176 ? 10.461 -2.808 -0.599 1.00 95.25 176 LEU A N 1
ATOM 1336 C CA . LEU A 1 176 ? 9.964 -1.821 0.359 1.00 95.25 176 LEU A CA 1
ATOM 1337 C C . LEU A 1 176 ? 8.609 -2.237 0.952 1.00 95.25 176 LEU A C 1
ATOM 1339 O O . LEU A 1 176 ? 8.435 -2.139 2.162 1.00 95.25 176 LEU A O 1
ATOM 1343 N N . LEU A 1 177 ? 7.664 -2.709 0.130 1.00 95.31 177 LEU A N 1
ATOM 1344 C CA . LEU A 1 177 ? 6.350 -3.167 0.607 1.00 95.31 177 LEU A CA 1
ATOM 1345 C C . LEU A 1 177 ? 6.465 -4.379 1.541 1.00 95.31 177 LEU A C 1
ATOM 1347 O O . LEU A 1 177 ? 5.691 -4.490 2.492 1.00 95.31 177 LEU A O 1
ATOM 1351 N N . VAL A 1 178 ? 7.442 -5.254 1.284 1.00 93.25 178 VAL A N 1
ATOM 1352 C CA . VAL A 1 178 ? 7.779 -6.384 2.162 1.00 93.25 178 VAL A CA 1
ATOM 1353 C C . VAL A 1 178 ? 8.370 -5.891 3.483 1.00 93.25 178 VAL A C 1
ATOM 1355 O O . VAL A 1 178 ? 7.937 -6.315 4.548 1.00 93.25 178 VAL A O 1
ATOM 1358 N N . GLU A 1 179 ? 9.324 -4.961 3.436 1.00 92.44 179 GLU A N 1
ATOM 1359 C CA . GLU A 1 179 ? 9.975 -4.397 4.626 1.00 92.44 179 GLU A CA 1
ATOM 1360 C C . GLU A 1 179 ? 8.992 -3.685 5.561 1.00 92.44 179 GLU A C 1
ATOM 1362 O O . GLU A 1 179 ? 9.141 -3.766 6.779 1.00 92.44 179 GLU A O 1
ATOM 1367 N N . VAL A 1 180 ? 7.981 -3.002 5.011 1.00 91.31 180 VAL A N 1
ATOM 1368 C CA . VAL A 1 180 ? 6.928 -2.358 5.815 1.00 91.31 180 VAL A CA 1
ATOM 1369 C C . VAL A 1 180 ? 5.799 -3.314 6.221 1.00 91.31 180 VAL A C 1
ATOM 1371 O O . VAL A 1 180 ? 4.869 -2.888 6.901 1.00 91.31 180 VAL A O 1
ATOM 1374 N N . GLY A 1 181 ? 5.855 -4.587 5.813 1.00 90.94 181 GLY A N 1
ATOM 1375 C CA . GLY A 1 181 ? 4.890 -5.621 6.203 1.00 90.94 181 GLY A CA 1
ATOM 1376 C C . GLY A 1 181 ? 3.522 -5.520 5.524 1.00 90.94 181 GLY A C 1
ATOM 1377 O O . GLY A 1 181 ? 2.539 -6.037 6.046 1.00 90.94 181 GLY A O 1
ATOM 1378 N N . TRP A 1 182 ? 3.420 -4.840 4.379 1.00 92.56 182 TRP A N 1
ATOM 1379 C CA . TRP A 1 182 ? 2.155 -4.740 3.633 1.00 92.56 182 TRP A CA 1
ATOM 1380 C C . TRP A 1 182 ? 1.902 -5.974 2.765 1.00 92.56 182 TRP A C 1
ATOM 1382 O O . TRP A 1 182 ? 0.750 -6.347 2.520 1.00 92.56 182 TRP A O 1
ATOM 1392 N N . ILE A 1 183 ? 2.985 -6.601 2.308 1.00 93.38 183 ILE A N 1
ATOM 1393 C CA . ILE A 1 183 ? 2.972 -7.828 1.520 1.00 93.38 183 ILE A CA 1
ATOM 1394 C C . ILE A 1 183 ? 4.037 -8.802 2.044 1.00 93.38 183 ILE A C 1
ATOM 1396 O O . ILE A 1 183 ? 5.062 -8.387 2.575 1.00 93.38 183 ILE A O 1
ATOM 1400 N N . GLU A 1 184 ? 3.820 -10.096 1.850 1.00 88.62 184 GLU A N 1
ATOM 1401 C CA . GLU A 1 184 ? 4.705 -11.188 2.250 1.00 88.62 184 GLU A CA 1
ATOM 1402 C C . GLU A 1 184 ? 4.869 -12.196 1.105 1.00 88.62 184 GLU A C 1
ATOM 1404 O O . GLU A 1 184 ? 4.008 -12.310 0.226 1.00 88.62 184 GLU A O 1
ATOM 1409 N N . ASN A 1 185 ? 5.976 -12.949 1.111 1.00 83.19 185 ASN A N 1
ATOM 1410 C CA . ASN A 1 185 ? 6.249 -14.027 0.145 1.00 83.19 185 ASN A CA 1
ATOM 1411 C C . ASN A 1 185 ? 6.020 -13.603 -1.319 1.00 83.19 185 ASN A C 1
ATOM 1413 O O . ASN A 1 185 ? 5.397 -14.321 -2.098 1.00 83.19 185 ASN A O 1
ATOM 1417 N N . CYS A 1 186 ? 6.467 -12.394 -1.672 1.00 90.88 186 CYS A N 1
ATOM 1418 C CA . CYS A 1 186 ? 6.231 -11.827 -2.992 1.00 90.88 186 CYS A CA 1
ATOM 1419 C C . CYS A 1 186 ? 7.129 -12.492 -4.044 1.00 90.88 186 CYS A C 1
ATOM 1421 O O . CYS A 1 186 ? 8.353 -12.408 -3.955 1.00 90.88 186 CYS A O 1
ATOM 1423 N N . ASP A 1 187 ? 6.514 -13.067 -5.075 1.00 90.19 187 ASP A N 1
ATOM 1424 C CA . ASP A 1 187 ? 7.196 -13.646 -6.229 1.00 90.19 187 ASP A CA 1
ATOM 1425 C C . ASP A 1 187 ? 6.730 -12.999 -7.539 1.00 90.19 187 ASP A C 1
ATOM 1427 O O . ASP A 1 187 ? 5.535 -12.812 -7.785 1.00 90.19 187 ASP A O 1
ATOM 1431 N N . VAL A 1 188 ? 7.687 -12.659 -8.403 1.00 93.81 188 VAL A N 1
ATOM 1432 C CA . VAL A 1 188 ? 7.422 -12.082 -9.726 1.00 93.81 188 VAL A CA 1
ATOM 1433 C C . VAL A 1 188 ? 7.397 -13.211 -10.750 1.00 93.81 188 VAL A C 1
ATOM 1435 O O . VAL A 1 188 ? 8.408 -13.526 -11.379 1.00 93.81 188 VAL A O 1
ATOM 1438 N N . ALA A 1 189 ? 6.210 -13.787 -10.945 1.00 89.75 189 ALA A N 1
ATOM 1439 C CA . ALA A 1 189 ? 5.984 -14.911 -11.851 1.00 89.75 189 ALA A CA 1
ATOM 1440 C C . ALA A 1 189 ? 6.343 -14.592 -13.314 1.00 89.75 189 ALA A C 1
ATOM 1442 O O . ALA A 1 189 ? 6.931 -15.416 -14.012 1.00 89.75 189 ALA A O 1
ATOM 1443 N N . THR A 1 190 ? 5.996 -13.396 -13.805 1.00 93.62 190 THR A N 1
ATOM 1444 C CA . THR A 1 190 ? 6.340 -12.964 -15.171 1.00 93.62 190 THR A CA 1
ATOM 1445 C C . THR A 1 190 ? 6.694 -11.487 -15.203 1.00 93.62 190 THR A C 1
ATOM 1447 O O . THR A 1 190 ? 5.954 -10.680 -14.643 1.00 93.62 190 THR A O 1
ATOM 1450 N N . PHE A 1 191 ? 7.746 -11.123 -15.938 1.00 95.62 191 PHE A N 1
ATOM 1451 C CA . PHE A 1 191 ? 8.155 -9.734 -16.146 1.00 95.62 191 PHE A CA 1
ATOM 1452 C C . PHE A 1 191 ? 8.471 -9.496 -17.626 1.00 95.62 191 PHE A C 1
ATOM 1454 O O . PHE A 1 191 ? 9.493 -9.962 -18.125 1.00 95.62 191 PHE A O 1
ATOM 1461 N N . ASN A 1 192 ? 7.575 -8.809 -18.336 1.00 93.56 192 ASN A N 1
ATOM 1462 C CA . ASN A 1 192 ? 7.758 -8.445 -19.736 1.00 93.56 192 ASN A CA 1
ATOM 1463 C C . ASN A 1 192 ? 7.997 -6.935 -19.849 1.00 93.56 192 ASN A C 1
ATOM 1465 O O . ASN A 1 192 ? 7.068 -6.141 -19.697 1.00 93.56 192 ASN A O 1
ATOM 1469 N N . GLU A 1 193 ? 9.249 -6.563 -20.115 1.00 92.25 193 GLU A N 1
ATOM 1470 C CA . GLU A 1 193 ? 9.682 -5.166 -20.224 1.00 92.25 193 GLU A CA 1
ATOM 1471 C C . GLU A 1 193 ? 9.080 -4.456 -21.437 1.00 92.25 193 GLU A C 1
ATOM 1473 O O . GLU A 1 193 ? 8.591 -3.336 -21.307 1.00 92.25 193 GLU A O 1
ATOM 1478 N N . GLU A 1 194 ? 9.048 -5.119 -22.594 1.00 87.69 194 GLU A N 1
ATOM 1479 C CA . GLU A 1 194 ? 8.581 -4.531 -23.855 1.00 87.69 194 GLU A CA 1
ATOM 1480 C C . GLU A 1 194 ? 7.092 -4.175 -23.818 1.00 87.69 194 GLU A C 1
ATOM 1482 O O . GLU A 1 194 ? 6.668 -3.139 -24.332 1.00 87.69 194 GLU A O 1
ATOM 1487 N N . MET A 1 195 ? 6.294 -5.036 -23.188 1.00 88.44 195 MET A N 1
ATOM 1488 C CA . MET A 1 195 ? 4.857 -4.841 -23.028 1.00 88.44 195 MET A CA 1
ATOM 1489 C C . MET A 1 195 ? 4.497 -4.126 -21.724 1.00 88.44 195 MET A C 1
ATOM 1491 O O . MET A 1 195 ? 3.319 -3.856 -21.515 1.00 88.44 195 MET A O 1
ATOM 1495 N N . ALA A 1 196 ? 5.465 -3.852 -20.839 1.00 89.81 196 ALA A N 1
ATOM 1496 C CA . ALA A 1 196 ? 5.242 -3.357 -19.478 1.00 89.81 196 ALA A CA 1
ATOM 1497 C C . ALA A 1 196 ? 4.147 -4.149 -18.725 1.00 89.81 196 ALA A C 1
ATOM 1499 O O . ALA A 1 196 ? 3.262 -3.590 -18.070 1.00 89.81 196 ALA A O 1
ATOM 1500 N N . VAL A 1 197 ? 4.208 -5.481 -18.844 1.00 92.44 197 VAL A N 1
ATOM 1501 C CA . VAL A 1 197 ? 3.294 -6.420 -18.179 1.00 92.44 197 VAL A CA 1
ATOM 1502 C C . VAL A 1 197 ? 4.048 -7.187 -17.105 1.00 92.44 197 VAL A C 1
ATOM 1504 O O . VAL A 1 197 ? 5.075 -7.812 -17.375 1.00 92.44 197 VAL A O 1
ATOM 1507 N N . VAL A 1 198 ? 3.496 -7.189 -15.894 1.00 95.38 198 VAL A N 1
ATOM 1508 C CA . VAL A 1 198 ? 4.032 -7.949 -14.763 1.00 95.38 198 VAL A CA 1
ATOM 1509 C C . VAL A 1 198 ? 2.918 -8.766 -14.138 1.00 95.38 198 VAL A C 1
ATOM 1511 O O . VAL A 1 198 ? 1.818 -8.260 -13.934 1.00 95.38 198 VAL A O 1
ATOM 1514 N N . THR A 1 199 ? 3.213 -10.016 -13.805 1.00 95.44 199 THR A N 1
ATOM 1515 C CA . THR A 1 199 ? 2.352 -10.833 -12.948 1.00 95.44 199 THR A CA 1
ATOM 1516 C C . THR A 1 199 ? 3.153 -11.182 -11.716 1.00 95.44 199 THR A C 1
ATOM 1518 O O . THR A 1 199 ? 4.283 -11.657 -11.840 1.00 95.44 199 THR A O 1
ATOM 1521 N N . LEU A 1 200 ? 2.573 -10.950 -10.547 1.00 95.88 200 LEU A N 1
ATOM 1522 C CA . LEU A 1 200 ? 3.189 -11.287 -9.274 1.00 95.88 200 LEU A CA 1
ATOM 1523 C C . LEU A 1 200 ? 2.172 -11.940 -8.344 1.00 95.88 200 LEU A C 1
ATOM 1525 O O . LEU A 1 200 ? 0.962 -11.731 -8.475 1.00 95.88 200 LEU A O 1
ATOM 1529 N N . GLN A 1 201 ? 2.682 -12.745 -7.426 1.00 94.31 201 GLN A N 1
ATOM 1530 C CA . GLN A 1 201 ? 1.916 -13.407 -6.382 1.00 94.31 201 GLN A CA 1
ATOM 1531 C C . GLN A 1 201 ? 2.485 -13.015 -5.030 1.00 94.31 201 GLN A C 1
ATOM 1533 O O . GLN A 1 201 ? 3.694 -12.863 -4.891 1.00 94.31 201 GLN A O 1
ATOM 1538 N N . SER A 1 202 ? 1.616 -12.811 -4.051 1.00 92.12 202 SER A N 1
ATOM 1539 C CA . SER A 1 202 ? 2.023 -12.445 -2.701 1.00 92.12 202 SER A CA 1
ATOM 1540 C C . SER A 1 202 ? 0.889 -12.704 -1.719 1.00 92.12 202 SER A C 1
ATOM 1542 O O . SER A 1 202 ? -0.285 -12.660 -2.085 1.00 92.12 202 SER A O 1
ATOM 1544 N N . THR A 1 203 ? 1.230 -12.938 -0.461 1.00 89.06 203 THR A N 1
ATOM 1545 C CA . THR A 1 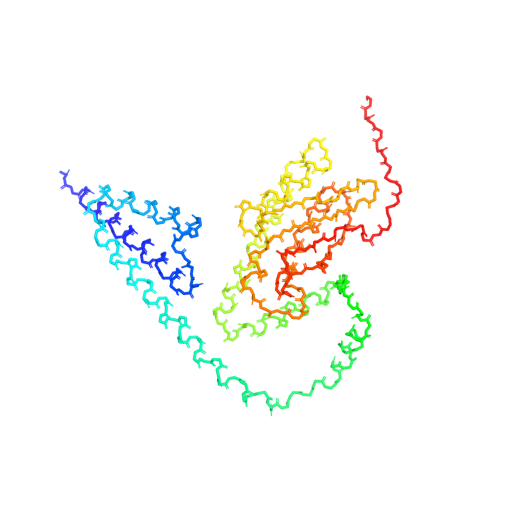203 ? 0.275 -12.860 0.643 1.00 89.06 203 THR A CA 1
ATOM 1546 C C . THR A 1 203 ? 0.202 -11.412 1.111 1.00 89.06 203 THR A C 1
ATOM 1548 O O . THR A 1 203 ? 1.235 -10.765 1.243 1.00 89.06 203 THR A O 1
ATOM 1551 N N . THR A 1 204 ? -0.989 -10.860 1.339 1.00 89.25 204 THR A N 1
ATOM 1552 C CA . THR A 1 204 ? -1.119 -9.471 1.805 1.00 89.25 204 THR A CA 1
ATOM 1553 C C . THR A 1 204 ? -1.718 -9.438 3.200 1.00 89.25 204 THR A C 1
ATOM 1555 O O . THR A 1 204 ? -2.744 -10.070 3.458 1.00 89.25 204 THR A O 1
ATOM 1558 N N . ALA A 1 205 ? -1.125 -8.630 4.082 1.00 87.38 205 ALA A N 1
ATOM 1559 C CA . ALA A 1 205 ? -1.640 -8.446 5.438 1.00 87.38 205 ALA A CA 1
ATOM 1560 C C . ALA A 1 205 ? -3.083 -7.904 5.425 1.00 87.38 205 ALA A C 1
ATOM 1562 O O . ALA A 1 205 ? -3.880 -8.207 6.307 1.00 87.38 205 ALA A O 1
ATOM 1563 N N . ILE A 1 206 ? -3.440 -7.137 4.386 1.00 87.44 206 ILE A N 1
ATOM 1564 C CA . ILE A 1 206 ? -4.789 -6.595 4.187 1.00 87.44 206 ILE A CA 1
ATOM 1565 C C . ILE A 1 206 ? -5.807 -7.712 3.930 1.00 87.44 206 ILE A C 1
ATOM 1567 O O . ILE A 1 206 ? -6.843 -7.736 4.590 1.00 87.44 206 ILE A O 1
ATOM 1571 N N . ALA A 1 207 ? -5.537 -8.630 2.993 1.00 88.38 207 ALA A N 1
ATOM 1572 C CA . ALA A 1 207 ? -6.471 -9.717 2.698 1.00 88.38 207 ALA A CA 1
ATOM 1573 C C . ALA A 1 207 ? -6.608 -10.681 3.879 1.00 88.38 207 ALA A C 1
ATOM 1575 O O . ALA A 1 207 ? -7.718 -11.103 4.195 1.00 88.38 207 ALA A O 1
ATOM 1576 N N . GLU A 1 208 ? -5.498 -10.997 4.549 1.00 87.50 208 GLU A N 1
ATOM 1577 C CA . GLU A 1 208 ? -5.509 -11.873 5.722 1.00 87.50 208 GLU A CA 1
ATOM 1578 C C . GLU A 1 208 ? -6.297 -11.268 6.885 1.00 87.50 208 GLU A C 1
ATOM 1580 O O . GLU A 1 208 ? -7.105 -11.958 7.507 1.00 87.50 208 GLU A O 1
ATOM 1585 N N . ALA A 1 209 ? -6.104 -9.974 7.158 1.00 87.12 209 ALA A N 1
ATOM 1586 C CA . ALA A 1 209 ? -6.815 -9.283 8.227 1.00 87.12 209 ALA A CA 1
ATOM 1587 C C . ALA A 1 209 ? -8.309 -9.102 7.924 1.00 87.12 209 ALA A C 1
ATOM 1589 O O . ALA A 1 209 ? -9.119 -9.075 8.850 1.00 87.12 209 ALA A O 1
ATOM 1590 N N . PHE A 1 210 ? -8.682 -8.969 6.647 1.00 85.88 210 PHE A N 1
ATOM 1591 C CA . PHE A 1 210 ? -10.080 -8.800 6.257 1.00 85.88 210 PHE A CA 1
ATOM 1592 C C . PHE A 1 210 ? -10.905 -10.082 6.453 1.00 85.88 210 PHE A C 1
ATOM 1594 O O . PHE A 1 210 ? -12.061 -10.015 6.871 1.00 85.88 210 PHE A O 1
ATOM 1601 N N . GLY A 1 211 ? -10.314 -11.251 6.192 1.00 83.06 211 GLY A N 1
ATOM 1602 C CA . GLY A 1 211 ? -11.014 -12.535 6.233 1.00 83.06 211 GLY A CA 1
ATOM 1603 C C . GLY A 1 211 ? -11.800 -12.814 4.949 1.00 83.06 211 GLY A C 1
ATOM 1604 O O . GLY A 1 211 ? -11.396 -12.394 3.871 1.00 83.06 211 GLY A O 1
ATOM 1605 N N . ASN A 1 212 ? -12.908 -13.554 5.047 1.00 90.94 212 ASN A N 1
ATOM 1606 C CA . ASN A 1 212 ? -13.650 -14.010 3.868 1.00 90.94 212 ASN A CA 1
ATOM 1607 C C . ASN A 1 212 ? -14.382 -12.859 3.153 1.00 90.94 212 ASN A C 1
ATOM 1609 O O . ASN A 1 212 ? -15.125 -12.107 3.782 1.00 90.94 212 ASN A O 1
ATOM 1613 N N . SER A 1 213 ? -14.227 -12.779 1.832 1.00 91.75 213 SER A N 1
ATOM 1614 C CA . SER A 1 213 ? -14.874 -11.814 0.942 1.00 91.75 213 SER A CA 1
ATOM 1615 C C . SER A 1 213 ? -15.204 -12.462 -0.401 1.00 91.75 213 SER A C 1
ATOM 1617 O O . SER A 1 213 ? -14.436 -13.283 -0.901 1.00 91.75 213 SER A O 1
ATOM 1619 N N . ASP A 1 214 ? -16.309 -12.048 -1.018 1.00 90.19 214 ASP A N 1
ATOM 1620 C CA . ASP A 1 214 ? -16.659 -12.455 -2.384 1.00 90.19 214 ASP A CA 1
ATOM 1621 C C . ASP A 1 214 ? -15.837 -11.685 -3.438 1.00 90.19 214 ASP A C 1
ATOM 1623 O O . ASP A 1 214 ? -15.629 -12.160 -4.558 1.00 90.19 214 ASP A O 1
ATOM 1627 N N . GLU A 1 215 ? -15.299 -10.519 -3.068 1.00 89.44 215 GLU A N 1
ATOM 1628 C CA . GLU A 1 215 ? -14.535 -9.623 -3.941 1.00 89.44 215 GLU A CA 1
ATOM 1629 C C . GLU A 1 215 ? -13.075 -9.454 -3.477 1.00 89.44 215 GLU A C 1
ATOM 1631 O O . GLU A 1 215 ? -12.780 -9.621 -2.287 1.00 89.44 215 GLU A O 1
ATOM 1636 N N . PRO A 1 216 ? -12.143 -9.112 -4.390 1.00 90.75 216 PRO A N 1
ATOM 1637 C CA . PRO A 1 216 ? -10.766 -8.789 -4.028 1.00 90.75 216 PRO A CA 1
ATOM 1638 C C . PRO A 1 216 ? -10.685 -7.560 -3.112 1.00 90.75 216 PRO A C 1
ATOM 1640 O O . PRO A 1 216 ? -11.363 -6.559 -3.337 1.00 90.75 216 PRO A O 1
ATOM 1643 N N . MET A 1 217 ? -9.834 -7.626 -2.086 1.00 92.94 217 MET A N 1
ATOM 1644 C CA . MET A 1 217 ? -9.785 -6.617 -1.016 1.00 92.94 217 MET A CA 1
ATOM 1645 C C . MET A 1 217 ? -8.515 -5.762 -1.021 1.00 92.94 217 MET A C 1
ATOM 1647 O O . MET A 1 217 ? -8.411 -4.791 -0.268 1.00 92.94 217 MET A O 1
ATOM 1651 N N . CYS A 1 218 ? -7.533 -6.069 -1.868 1.00 93.62 218 CYS A N 1
ATOM 1652 C CA . CYS A 1 218 ? -6.213 -5.445 -1.820 1.00 93.62 218 CYS A CA 1
ATOM 1653 C C . CYS A 1 218 ? -6.116 -4.196 -2.700 1.00 93.62 218 CYS A C 1
ATOM 1655 O O . CYS A 1 218 ? -5.064 -3.930 -3.289 1.00 93.62 218 CYS A O 1
ATOM 1657 N N . GLN A 1 219 ? -7.175 -3.385 -2.775 1.00 92.19 219 GLN A N 1
ATOM 1658 C CA . GLN A 1 219 ? -7.145 -2.131 -3.534 1.00 92.19 219 GLN A CA 1
ATOM 1659 C C . GLN A 1 219 ? -5.999 -1.192 -3.102 1.00 92.19 219 GLN A C 1
ATOM 1661 O O . GLN A 1 219 ? -5.350 -0.618 -3.981 1.00 92.19 219 GLN A O 1
ATOM 1666 N N . PRO A 1 220 ? -5.662 -1.054 -1.801 1.00 93.12 220 PRO A N 1
ATOM 1667 C CA . PRO A 1 220 ? -4.491 -0.274 -1.401 1.00 93.12 220 PRO A CA 1
ATOM 1668 C C . PRO A 1 220 ? -3.181 -0.820 -1.988 1.00 93.12 220 PRO A C 1
ATOM 1670 O O . PRO A 1 220 ? -2.350 -0.039 -2.448 1.00 93.12 220 PRO A O 1
ATOM 1673 N N . ILE A 1 221 ? -3.021 -2.148 -2.057 1.00 95.44 221 ILE A N 1
ATOM 1674 C CA . ILE A 1 221 ? -1.852 -2.787 -2.682 1.00 95.44 221 ILE A CA 1
ATOM 1675 C C . ILE A 1 221 ? -1.839 -2.522 -4.185 1.00 95.44 221 ILE A C 1
ATOM 1677 O O . ILE A 1 221 ? -0.796 -2.158 -4.720 1.00 95.44 221 ILE A O 1
ATOM 1681 N N . CYS A 1 222 ? -2.987 -2.619 -4.862 1.00 95.06 222 CYS A N 1
ATOM 1682 C CA . CYS A 1 222 ? -3.094 -2.286 -6.283 1.00 95.06 222 CYS A CA 1
ATOM 1683 C C . CYS A 1 222 ? -2.631 -0.848 -6.558 1.00 95.06 222 CYS A C 1
ATOM 1685 O O . CYS A 1 222 ? -1.830 -0.626 -7.462 1.00 95.06 222 CYS A O 1
ATOM 1687 N N . ASN A 1 223 ? -3.049 0.115 -5.731 1.00 94.44 223 ASN A N 1
ATOM 1688 C CA . ASN A 1 223 ? -2.647 1.517 -5.869 1.00 94.44 223 ASN A CA 1
ATOM 1689 C C . ASN A 1 223 ? -1.134 1.714 -5.668 1.00 94.44 223 ASN A C 1
ATOM 1691 O O . ASN A 1 223 ? -0.504 2.485 -6.392 1.00 94.44 223 ASN A O 1
ATOM 1695 N N . LEU A 1 224 ? -0.529 1.014 -4.705 1.00 96.56 224 LEU A N 1
ATOM 1696 C CA . LEU A 1 224 ? 0.922 1.053 -4.500 1.00 96.56 224 LEU A CA 1
ATOM 1697 C C . LEU A 1 224 ? 1.671 0.393 -5.664 1.00 96.56 224 LEU A C 1
ATOM 1699 O O . LEU A 1 224 ? 2.646 0.954 -6.158 1.00 96.56 224 LEU A O 1
ATOM 1703 N N . LEU A 1 225 ? 1.185 -0.744 -6.165 1.00 96.88 225 LEU A N 1
ATOM 1704 C CA . LEU A 1 225 ? 1.738 -1.414 -7.341 1.00 96.88 225 LEU A CA 1
ATOM 1705 C C . LEU A 1 225 ? 1.614 -0.553 -8.611 1.00 96.88 225 LEU A C 1
ATOM 1707 O O . LEU A 1 225 ? 2.508 -0.596 -9.455 1.00 96.88 225 LEU A O 1
ATOM 1711 N N . GLU A 1 226 ? 0.568 0.270 -8.746 1.00 95.94 226 GLU A N 1
ATOM 1712 C CA . GLU A 1 226 ? 0.474 1.265 -9.823 1.00 95.94 226 GLU A CA 1
ATOM 1713 C C . GLU A 1 226 ? 1.579 2.322 -9.715 1.00 95.94 226 GLU A C 1
ATOM 1715 O O . GLU A 1 226 ? 2.200 2.661 -10.725 1.00 95.94 226 GLU A O 1
ATOM 1720 N N . THR A 1 227 ? 1.877 2.808 -8.506 1.00 96.75 227 THR A N 1
ATOM 1721 C CA . THR A 1 227 ? 3.010 3.718 -8.262 1.00 96.75 227 THR A CA 1
ATOM 1722 C C . THR A 1 227 ? 4.338 3.051 -8.617 1.00 96.75 227 THR A C 1
ATOM 1724 O O . THR A 1 227 ? 5.153 3.646 -9.326 1.00 96.75 227 THR A O 1
ATOM 1727 N N . ILE A 1 228 ? 4.533 1.794 -8.208 1.00 97.56 228 ILE A N 1
ATOM 1728 C CA . ILE A 1 228 ? 5.730 1.007 -8.537 1.00 97.56 228 ILE A CA 1
ATOM 1729 C C . ILE A 1 228 ? 5.869 0.835 -10.051 1.00 97.56 228 ILE A C 1
ATOM 1731 O O . ILE A 1 228 ? 6.939 1.085 -10.610 1.00 97.56 228 ILE A O 1
ATOM 1735 N N . GLY A 1 229 ? 4.793 0.446 -10.736 1.00 96.12 229 GLY A N 1
ATOM 1736 C CA . GLY A 1 229 ? 4.790 0.280 -12.184 1.00 96.12 229 GLY A CA 1
ATOM 1737 C C . GLY A 1 229 ? 5.030 1.601 -12.914 1.00 96.12 229 GLY A C 1
ATOM 1738 O O . GLY A 1 229 ? 5.824 1.635 -13.850 1.00 96.12 229 GLY A O 1
ATOM 1739 N N . ARG A 1 230 ? 4.445 2.712 -12.446 1.00 94.50 230 ARG A N 1
ATOM 1740 C CA . ARG A 1 230 ? 4.698 4.047 -13.008 1.00 94.50 230 ARG A CA 1
ATOM 1741 C C . ARG A 1 230 ? 6.157 4.450 -12.882 1.00 94.50 230 ARG A C 1
ATOM 1743 O O . ARG A 1 230 ? 6.736 4.936 -13.850 1.00 94.50 230 ARG A O 1
ATOM 1750 N N . LYS A 1 231 ? 6.745 4.247 -11.706 1.00 94.88 231 LYS A N 1
ATOM 1751 C CA . LYS A 1 231 ? 8.156 4.542 -11.457 1.00 94.88 231 LYS A CA 1
ATOM 1752 C C . LYS A 1 231 ? 9.077 3.665 -12.302 1.00 94.88 231 LYS A C 1
ATOM 1754 O O . LYS A 1 231 ? 10.068 4.154 -12.830 1.00 94.88 231 LYS A O 1
ATOM 1759 N N . THR A 1 232 ? 8.733 2.388 -12.436 1.00 96.25 232 THR A N 1
ATOM 1760 C CA . THR A 1 232 ? 9.519 1.408 -13.188 1.00 96.25 232 THR A CA 1
ATOM 1761 C C . THR A 1 232 ? 9.465 1.703 -14.682 1.00 96.25 232 THR A C 1
ATOM 1763 O O . THR A 1 232 ? 10.491 1.958 -15.295 1.00 96.25 232 THR A O 1
ATOM 1766 N N . PHE A 1 233 ? 8.272 1.705 -15.275 1.00 94.19 233 PHE A N 1
ATOM 1767 C CA . PHE A 1 233 ? 8.092 1.771 -16.727 1.00 94.19 233 PHE A CA 1
ATOM 1768 C C . PHE A 1 233 ? 7.998 3.201 -17.272 1.00 94.19 233 PHE A C 1
ATOM 1770 O O . PHE A 1 233 ? 7.817 3.377 -18.474 1.00 94.19 233 PHE A O 1
ATOM 1777 N N . GLN A 1 234 ? 8.081 4.221 -16.406 1.00 93.25 234 GLN A N 1
ATOM 1778 C CA . GLN A 1 234 ? 7.961 5.642 -16.770 1.00 93.25 234 GLN A CA 1
ATOM 1779 C C . GLN A 1 234 ? 6.660 5.952 -17.544 1.00 93.25 234 GLN A C 1
ATOM 1781 O O . GLN A 1 234 ? 6.597 6.865 -18.365 1.00 93.25 234 GLN A O 1
ATOM 1786 N N . MET A 1 235 ? 5.594 5.184 -17.291 1.00 92.06 235 MET A N 1
ATOM 1787 C CA . MET A 1 235 ? 4.303 5.312 -17.971 1.00 92.06 235 MET A CA 1
ATOM 1788 C C . MET A 1 235 ? 3.132 4.980 -17.051 1.00 92.06 235 MET A C 1
ATOM 1790 O O . MET A 1 235 ? 3.300 4.411 -15.977 1.00 92.06 235 MET A O 1
ATOM 1794 N N . SER A 1 236 ? 1.913 5.328 -17.465 1.00 89.44 236 SER A N 1
ATOM 1795 C CA . SER A 1 236 ? 0.726 4.950 -16.698 1.00 89.44 236 SER A CA 1
ATOM 1796 C C . SER A 1 236 ? 0.428 3.465 -16.878 1.00 89.44 236 SER A C 1
ATOM 1798 O O . SER A 1 236 ? 0.108 3.017 -17.980 1.00 89.44 236 SER A O 1
ATOM 1800 N N . VAL A 1 237 ? 0.432 2.739 -15.770 1.00 92.88 237 VAL A N 1
ATOM 1801 C CA . VAL A 1 237 ? -0.058 1.364 -15.689 1.00 92.88 237 VAL A CA 1
ATOM 1802 C C . VAL A 1 237 ? -1.421 1.320 -14.995 1.00 92.88 237 VAL A C 1
ATOM 1804 O O . VAL A 1 237 ? -1.918 2.338 -14.507 1.00 92.88 237 VAL A O 1
ATOM 1807 N N . VAL A 1 238 ? -2.027 0.144 -15.005 1.00 92.06 238 VAL A N 1
ATOM 1808 C CA . VAL A 1 238 ? -3.139 -0.263 -14.154 1.00 92.06 238 VAL A CA 1
ATOM 1809 C C . VAL A 1 238 ? -2.755 -1.563 -13.463 1.00 92.06 238 VAL A C 1
ATOM 1811 O O . VAL A 1 238 ? -2.014 -2.371 -14.036 1.00 92.06 238 VAL A O 1
ATOM 1814 N N . VAL A 1 239 ? -3.259 -1.762 -12.251 1.00 94.94 239 VAL A N 1
ATOM 1815 C CA . VAL A 1 239 ? -3.099 -3.024 -11.532 1.00 94.94 239 VAL A CA 1
ATOM 1816 C C . VAL A 1 239 ? -4.457 -3.635 -11.243 1.00 94.94 239 VAL A C 1
ATOM 1818 O O . VAL A 1 239 ? -5.369 -2.960 -10.775 1.00 94.94 239 VAL A O 1
ATOM 1821 N N . THR A 1 240 ? -4.584 -4.927 -11.527 1.00 93.00 240 THR A N 1
ATOM 1822 C CA . THR A 1 240 ? -5.777 -5.716 -11.217 1.00 93.00 240 THR A CA 1
ATOM 1823 C C . THR A 1 240 ? -5.396 -6.853 -10.284 1.00 93.00 240 THR A C 1
ATOM 1825 O O . THR A 1 240 ? -4.475 -7.618 -10.583 1.00 93.00 240 THR A O 1
ATOM 1828 N N . GLU A 1 241 ? -6.113 -6.978 -9.170 1.00 94.88 241 GLU A N 1
ATOM 1829 C CA . GLU A 1 241 ? -6.082 -8.174 -8.332 1.00 94.88 241 GLU A CA 1
ATOM 1830 C C . GLU A 1 241 ? -6.966 -9.246 -8.981 1.00 94.88 241 GLU A C 1
ATOM 1832 O O . GLU A 1 241 ? -8.177 -9.088 -9.114 1.00 94.88 241 GLU A O 1
ATOM 1837 N N . VAL A 1 242 ? -6.331 -10.309 -9.467 1.00 94.25 242 VAL A N 1
ATOM 1838 C CA . VAL A 1 242 ? -6.978 -11.410 -10.197 1.00 94.25 242 VAL A CA 1
ATOM 1839 C C . VAL A 1 242 ? -7.460 -12.492 -9.232 1.00 94.25 242 VAL A C 1
ATOM 1841 O O . VAL A 1 242 ? -8.480 -13.132 -9.470 1.00 94.25 242 VAL A O 1
ATOM 1844 N N . GLU A 1 243 ? -6.716 -12.701 -8.150 1.00 94.38 243 GLU A N 1
ATOM 1845 C CA . GLU A 1 243 ? -7.016 -13.663 -7.091 1.00 94.38 243 GLU A CA 1
ATOM 1846 C C . GLU A 1 243 ? -6.698 -13.001 -5.752 1.00 94.38 243 GLU A C 1
ATOM 1848 O O . GLU A 1 243 ? -5.702 -12.284 -5.662 1.00 94.38 243 GLU A O 1
ATOM 1853 N N . CYS A 1 244 ? -7.511 -13.250 -4.725 1.00 94.81 244 CYS A N 1
ATOM 1854 C CA . CYS A 1 244 ? -7.319 -12.702 -3.385 1.00 94.81 244 CYS A CA 1
ATOM 1855 C C . CYS A 1 244 ? -7.416 -13.800 -2.321 1.00 94.81 244 CYS A C 1
ATOM 1857 O O . CYS A 1 244 ? -8.308 -14.650 -2.385 1.00 94.81 244 CYS A O 1
ATOM 1859 N N . VAL A 1 245 ? -6.556 -13.753 -1.299 1.00 93.44 245 VAL A N 1
ATOM 1860 C CA . VAL A 1 245 ? -6.637 -14.658 -0.135 1.00 93.44 245 VAL A CA 1
ATOM 1861 C C . VAL A 1 245 ? -7.985 -14.534 0.578 1.00 93.44 245 VAL A C 1
ATOM 1863 O O . VAL A 1 245 ? -8.547 -15.544 0.992 1.00 93.44 245 VAL A O 1
ATOM 1866 N N . ALA A 1 246 ? -8.563 -13.329 0.618 1.00 93.06 246 ALA A N 1
ATOM 1867 C CA . ALA A 1 246 ? -9.893 -13.095 1.178 1.00 93.06 246 ALA A CA 1
ATOM 1868 C C . ALA A 1 246 ? -10.990 -13.913 0.466 1.00 93.06 246 ALA A C 1
ATOM 1870 O O . ALA A 1 246 ? -11.993 -14.271 1.067 1.00 93.06 246 ALA A O 1
ATOM 1871 N N . GLN A 1 247 ? -10.779 -14.294 -0.795 1.00 93.06 247 GLN A N 1
ATOM 1872 C CA . GLN A 1 247 ? -11.691 -15.151 -1.561 1.00 93.06 247 GLN A CA 1
ATOM 1873 C C . GLN A 1 247 ? -11.402 -16.654 -1.371 1.00 93.06 247 GLN A C 1
ATOM 1875 O O . GLN A 1 247 ? -11.836 -17.482 -2.174 1.00 93.06 247 GLN A O 1
ATOM 1880 N N . GLY A 1 248 ? -10.606 -17.026 -0.362 1.00 91.88 248 GLY A N 1
ATOM 1881 C CA . GLY A 1 248 ? -10.183 -18.405 -0.100 1.00 91.88 248 GLY A CA 1
ATOM 1882 C C . GLY A 1 248 ? -9.096 -18.924 -1.048 1.00 91.88 248 GLY A C 1
ATOM 1883 O O . GLY A 1 248 ? -8.915 -20.136 -1.176 1.00 91.88 248 GLY A O 1
ATOM 1884 N N . ARG A 1 249 ? -8.385 -18.035 -1.756 1.00 93.69 249 ARG A N 1
ATOM 1885 C CA . ARG A 1 249 ? -7.256 -18.400 -2.632 1.00 93.69 249 ARG A CA 1
ATOM 1886 C C . ARG A 1 249 ? -5.970 -18.579 -1.810 1.00 93.69 249 ARG A C 1
ATOM 1888 O O . ARG A 1 249 ? -5.841 -17.967 -0.755 1.00 93.69 249 ARG A O 1
ATOM 1895 N N . PRO A 1 250 ? -4.996 -19.383 -2.276 1.00 90.38 250 PRO A N 1
ATOM 1896 C CA . PRO A 1 250 ? -3.762 -19.628 -1.521 1.00 90.38 250 PRO A CA 1
ATOM 1897 C C . PRO A 1 250 ? -2.820 -18.415 -1.459 1.00 90.38 250 PRO A C 1
ATOM 1899 O O . PRO A 1 250 ? -1.979 -18.346 -0.571 1.00 90.38 250 PRO A O 1
ATOM 1902 N N . ALA A 1 251 ? -2.938 -17.482 -2.404 1.00 93.38 251 ALA A N 1
ATOM 1903 C CA . ALA A 1 251 ? -2.177 -16.240 -2.458 1.00 93.38 251 ALA A CA 1
ATOM 1904 C C . ALA A 1 251 ? -2.979 -15.178 -3.221 1.00 93.38 251 ALA A C 1
ATOM 1906 O O . ALA A 1 251 ? -3.867 -15.515 -4.013 1.00 93.38 251 ALA A O 1
ATOM 1907 N N . CYS A 1 252 ? -2.645 -13.903 -3.019 1.00 95.12 252 CYS A N 1
ATOM 1908 C CA . CYS A 1 252 ? -3.143 -12.832 -3.868 1.00 95.12 252 CYS A CA 1
ATOM 1909 C C . CYS A 1 252 ? -2.312 -12.779 -5.154 1.00 95.12 252 CYS A C 1
ATOM 1911 O O . CYS A 1 252 ? -1.083 -12.877 -5.120 1.00 95.12 252 CYS A O 1
ATOM 1913 N N . LYS A 1 253 ? -2.969 -12.603 -6.300 1.00 96.56 253 LYS A N 1
ATOM 1914 C CA . LYS A 1 253 ? -2.323 -12.503 -7.611 1.00 96.56 253 LYS A CA 1
ATOM 1915 C C . LYS A 1 253 ? -2.636 -11.159 -8.233 1.00 96.56 253 LYS A C 1
ATOM 1917 O O . LYS A 1 253 ? -3.799 -10.830 -8.451 1.00 96.56 253 LYS A O 1
ATOM 1922 N N . PHE A 1 254 ? -1.596 -10.422 -8.594 1.00 96.81 254 PHE A N 1
ATOM 1923 C CA . PHE A 1 254 ? -1.719 -9.103 -9.197 1.00 96.81 254 PHE A CA 1
ATOM 1924 C C . PHE A 1 254 ? -1.175 -9.113 -10.617 1.00 96.81 254 PHE A C 1
ATOM 1926 O O . PHE A 1 254 ? -0.137 -9.715 -10.906 1.00 96.81 254 PHE A O 1
ATOM 1933 N N . LYS A 1 255 ? -1.872 -8.404 -11.502 1.00 96.44 255 LYS A N 1
ATOM 1934 C CA . LYS A 1 255 ? -1.437 -8.151 -12.870 1.00 96.44 255 LYS A CA 1
ATOM 1935 C C . LYS A 1 255 ? -1.261 -6.655 -13.074 1.00 96.44 255 LYS A C 1
ATOM 1937 O O . LYS A 1 255 ? -2.227 -5.903 -13.003 1.00 96.44 255 LYS A O 1
ATOM 1942 N N . VAL A 1 256 ? -0.032 -6.247 -13.365 1.00 95.94 256 VAL A N 1
ATOM 1943 C CA . VAL A 1 256 ? 0.317 -4.900 -13.821 1.00 95.94 256 VAL A CA 1
ATOM 1944 C C . VAL A 1 256 ? 0.264 -4.892 -15.342 1.00 95.94 256 VAL A C 1
ATOM 1946 O O . VAL A 1 256 ? 0.773 -5.807 -15.994 1.00 95.94 256 VAL A O 1
ATOM 1949 N N . SER A 1 257 ? -0.378 -3.895 -15.936 1.00 93.62 257 SER A N 1
ATOM 1950 C CA . SER A 1 257 ? -0.445 -3.745 -17.393 1.00 93.62 257 SER A CA 1
ATOM 1951 C C . SER A 1 257 ? -0.476 -2.271 -17.792 1.00 93.62 257 SER A C 1
ATOM 1953 O O . SER A 1 257 ? -0.925 -1.440 -17.003 1.00 93.62 257 SER A O 1
ATOM 1955 N N . PRO A 1 258 ? -0.036 -1.904 -19.005 1.00 90.12 258 PRO A N 1
ATOM 1956 C CA . PRO A 1 258 ? -0.151 -0.532 -19.483 1.00 90.12 258 PRO A CA 1
ATOM 1957 C C . PRO A 1 258 ? -1.612 -0.087 -19.519 1.00 90.12 258 PRO A C 1
ATOM 1959 O O . PRO A 1 258 ? -2.485 -0.832 -19.963 1.00 90.12 258 PRO A O 1
ATOM 1962 N N . ARG A 1 259 ? -1.889 1.154 -19.109 1.00 84.00 259 ARG A N 1
ATOM 1963 C CA . ARG A 1 259 ? -3.245 1.720 -19.219 1.00 84.00 259 ARG A CA 1
ATOM 1964 C C . ARG A 1 259 ? -3.610 2.063 -20.670 1.00 84.00 259 ARG A C 1
ATOM 1966 O O . ARG A 1 259 ? -4.783 2.115 -21.022 1.00 84.00 259 ARG A O 1
ATOM 1973 N N . LYS A 1 260 ? -2.606 2.314 -21.509 1.00 78.38 260 LYS A N 1
ATOM 1974 C CA . LYS A 1 260 ? -2.721 2.460 -22.964 1.00 78.38 260 LYS A CA 1
ATOM 1975 C C . LYS A 1 260 ? -1.677 1.555 -23.599 1.00 78.38 260 LYS A C 1
ATOM 1977 O O . LYS A 1 260 ? -0.601 1.415 -23.023 1.00 78.38 260 LYS A O 1
ATOM 1982 N N . ALA A 1 261 ? -1.978 0.970 -24.759 1.00 60.69 261 ALA A N 1
ATOM 1983 C CA . ALA A 1 261 ? -1.003 0.164 -25.488 1.00 60.69 261 ALA A CA 1
ATOM 1984 C C . ALA A 1 261 ? 0.313 0.952 -25.639 1.00 60.69 261 ALA A C 1
ATOM 1986 O O . ALA A 1 261 ? 0.256 2.147 -25.956 1.00 60.69 261 ALA A O 1
ATOM 1987 N N . PRO A 1 262 ? 1.477 0.336 -25.375 1.00 54.88 262 PRO A N 1
ATOM 1988 C CA . PRO A 1 262 ? 2.741 1.033 -25.504 1.00 54.88 262 PRO A CA 1
ATOM 1989 C C . PRO A 1 262 ? 2.908 1.452 -26.967 1.00 54.88 262 PRO A C 1
ATOM 1991 O O . PRO A 1 262 ? 3.029 0.614 -27.860 1.00 54.88 262 PRO A O 1
ATOM 1994 N N . ASN A 1 263 ? 2.925 2.763 -27.227 1.00 52.81 263 ASN A N 1
ATOM 1995 C CA . ASN A 1 263 ? 3.594 3.256 -28.424 1.00 52.81 263 ASN A CA 1
ATOM 1996 C C . ASN A 1 263 ? 5.039 2.787 -28.275 1.00 52.81 263 ASN A C 1
ATOM 1998 O O . ASN A 1 263 ? 5.657 3.142 -27.272 1.00 52.81 263 ASN A O 1
ATOM 2002 N N . ARG A 1 264 ? 5.508 1.927 -29.194 1.00 49.22 264 ARG A N 1
ATOM 2003 C CA . ARG A 1 264 ? 6.843 1.300 -29.180 1.00 49.22 264 ARG A CA 1
ATOM 2004 C C . ARG A 1 264 ? 7.846 2.222 -28.491 1.00 49.22 264 ARG A C 1
ATOM 2006 O O . ARG A 1 264 ? 8.065 3.326 -28.984 1.00 49.22 264 ARG A O 1
ATOM 2013 N N . LEU A 1 265 ? 8.365 1.787 -27.340 1.00 50.75 265 LEU A N 1
ATOM 2014 C CA . LEU A 1 265 ? 9.294 2.552 -26.512 1.00 50.75 265 LEU A CA 1
ATOM 2015 C C . LEU A 1 265 ? 10.384 3.132 -27.419 1.00 50.75 265 LEU A C 1
ATOM 2017 O O . LEU A 1 265 ? 11.215 2.398 -27.952 1.00 50.75 265 LEU A O 1
ATOM 2021 N N . HIS A 1 266 ? 10.349 4.446 -27.645 1.00 44.00 26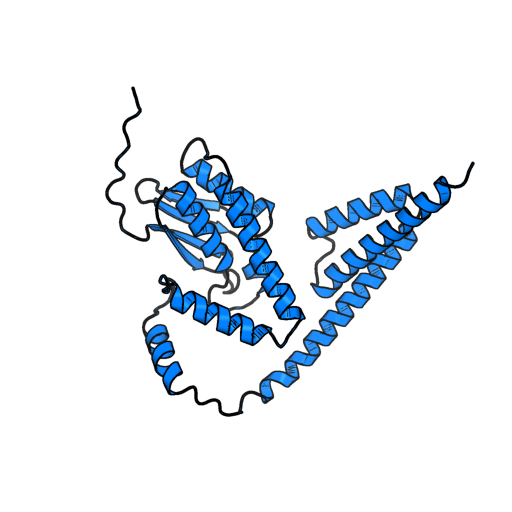6 HIS A N 1
ATOM 2022 C CA . HIS A 1 266 ? 11.465 5.139 -28.262 1.00 44.00 266 HIS A CA 1
ATOM 2023 C C . HIS A 1 266 ? 12.612 5.040 -27.263 1.00 44.00 266 HIS A C 1
ATOM 2025 O O . HIS A 1 266 ? 12.662 5.793 -26.292 1.00 44.00 266 HIS A O 1
ATOM 2031 N N . HIS A 1 267 ? 13.501 4.069 -27.468 1.00 42.75 267 HIS A N 1
ATOM 2032 C CA . HIS A 1 267 ? 14.811 4.076 -26.845 1.00 42.75 267 HIS A CA 1
ATOM 2033 C C . HIS A 1 267 ? 15.452 5.420 -27.188 1.00 42.75 267 HIS A C 1
ATOM 2035 O O . HIS A 1 267 ? 15.844 5.660 -28.330 1.00 42.75 267 HIS A O 1
ATOM 2041 N N . ALA A 1 268 ? 15.498 6.321 -26.207 1.00 42.22 268 ALA A N 1
ATOM 2042 C CA . ALA A 1 268 ? 16.377 7.468 -26.274 1.00 42.22 268 ALA A CA 1
ATOM 2043 C C . ALA A 1 268 ? 17.792 6.910 -26.450 1.00 42.22 268 ALA A C 1
ATOM 2045 O O . ALA A 1 268 ? 18.259 6.115 -25.631 1.00 42.22 268 ALA A O 1
ATOM 2046 N N . ALA A 1 269 ? 18.418 7.256 -27.574 1.00 35.88 269 ALA A N 1
ATOM 2047 C CA . ALA A 1 269 ? 19.796 6.902 -27.858 1.00 35.88 269 ALA A CA 1
ATOM 2048 C C . ALA A 1 269 ? 20.697 7.368 -26.698 1.00 35.88 269 ALA A C 1
ATOM 2050 O O . ALA A 1 269 ? 20.426 8.421 -26.110 1.00 35.88 269 ALA A O 1
ATOM 2051 N N . PRO A 1 270 ? 21.756 6.615 -26.356 1.00 47.09 270 PRO A N 1
ATOM 2052 C CA . PRO A 1 270 ? 22.730 7.090 -25.389 1.00 47.09 270 PRO A CA 1
ATOM 2053 C C . PRO A 1 270 ? 23.349 8.384 -25.924 1.00 47.09 270 PRO A C 1
ATOM 2055 O O . PRO A 1 270 ? 23.753 8.449 -27.086 1.00 47.09 270 PRO A O 1
ATOM 2058 N N . LEU A 1 271 ? 23.374 9.418 -25.082 1.00 43.56 271 LEU A N 1
ATOM 2059 C CA . LEU A 1 271 ? 24.139 10.634 -25.341 1.00 43.56 271 LEU A CA 1
ATOM 2060 C C . LEU A 1 271 ? 25.602 10.223 -25.558 1.00 43.56 271 LEU A C 1
ATOM 2062 O O . LEU A 1 271 ? 26.203 9.613 -24.671 1.00 43.56 271 LEU A O 1
ATOM 2066 N N . ALA A 1 272 ? 26.099 10.493 -26.765 1.00 49.31 272 ALA A N 1
ATOM 2067 C CA . ALA A 1 272 ? 27.507 10.391 -27.132 1.00 49.31 272 ALA A CA 1
ATOM 2068 C C . ALA A 1 272 ? 28.312 11.543 -26.520 1.00 49.31 272 ALA A C 1
ATOM 2070 O O . ALA A 1 272 ? 27.737 12.649 -26.386 1.00 49.31 272 ALA A O 1
#

Foldseek 3Di:
DPDDPVVVLVVLLVVLLVLLLQLLQVCQQQVDDCPPPVNVVSVVVSCVSCVVSVNNVSSVVSSPVSNVVNVVVNVVVVVVVVPPVPPPPDDDPCPVVCVVVVVVVVPDDAFDFPDDDDPVVVVVVVVVVCVVCVVPPVSVVVVVVVVVVLVVLLVVLLPDDADPALVRLLVVSVVSCVVVQQWAPKDFPDQDLQQLKTKIWTAGPQLVSVAADPDAGVVSVQVSSQSSSCNRNVAGKGKTFNDTVNNVDPTIMIMIGHPDGDPGPPPPDPDD

Secondary structure (DSSP, 8-state):
---SHHHHHHHHHHHHHHHHHHHHHHHHHHT--TTSHHHHHHHHHHHHHHHHHT-HHHHHHHHHHHHHHHHHHHHHHHHGGGSGGG---S----HHHHHHHHHHHTT--SS-------HHHHHHHHHHHHHHHTT-HHHHHHHHHHHHHHHHHHHHHHHSPP-SSHHHHHHHHHHHHHHTTSEEEEEEEEEETTTTEEEEEEEEHHHHHH---SS---HHHHHHHHHHHHHHHSS-EEEEEEE-GGGT-SSEEEEEEESS-------PPPP-

Sequence (272 aa):
MVGSNSDDRSALIINVKRKAFQLGLEVGENNHLETVGWVRSELNAINIEARALGISLGVAQKYIEGKGLGVSRRSKHTVGQHGVAKAINTKIDLSARSERAQRAAASSGSGTFVERITPQEGLDCTISVMRFVAKNPEAKKDLNGLFAGIFDIQERLMDMPPGPNLRKTFEKCLQLLVEVGWIENCDVATFNEEMAVVTLQSTTAIAEAFGNSDEPMCQPICNLLETIGRKTFQMSVVVTEVECVAQGRPACKFKVSPRKAPNRLHHAAPLA

Radius of gyration: 24.12 Å; chains: 1; bounding box: 64×37×74 Å